Protein AF-A0A965PBV4-F1 (afdb_monomer)

Secondary structure (DSSP, 8-state):
--HHHHHHHHHHHHHHHS--SS-HHHHHHHHHHHHHHHHHHHHHHHHHSTTTGGGGEEEEEEEEETTEEEEETTSSSSSS---B-GGGGGGSEEEETTT-PEEEE-S-HHHHHS---SEEEEEE-TTS-EEEEEESSS-TTTTGGG----SEEEEEEB---TTT--GGGHHHHHHHHHHHHHHHHHHTT--

Mean predicted aligned error: 7.58 Å

Foldseek 3Di:
DDLQVLQVLLQVVVCVVPNDPDDSVVSSVVLSVCQLVLLVVLLVVQLPDPVRFVQQKWKFKWADDLQKTAGDQPDGPPDDRFAFPLVSQQVWWKAQPPPRFTAHEDADVVQVQAFDDFDKYWYADPVRMIGIWGDPPSHCPPPTSRHHGGMMMTIGGTRDHPVRRDPVCSVVSSVSSNVVVVVVVVVVVVD

pLDDT: mean 83.93, std 11.12, range [41.53, 94.38]

Structure (mmCIF, N/CA/C/O backbone):
data_AF-A0A965PBV4-F1
#
_entry.id   AF-A0A965PBV4-F1
#
loop_
_atom_site.group_PDB
_atom_site.id
_atom_site.type_symbol
_atom_site.label_atom_id
_atom_site.label_alt_id
_atom_site.label_comp_id
_atom_site.label_asym_id
_atom_site.label_entity_id
_atom_site.label_seq_id
_atom_site.pdbx_PDB_ins_code
_atom_site.Cartn_x
_atom_site.Cartn_y
_atom_site.Cartn_z
_atom_site.occupancy
_atom_site.B_iso_or_equiv
_atom_site.auth_seq_id
_atom_site.auth_comp_id
_atom_site.auth_asym_id
_atom_site.auth_atom_id
_atom_site.pdbx_PDB_model_num
ATOM 1 N N . MET A 1 1 ? -19.933 -1.711 7.263 1.00 83.94 1 MET A N 1
ATOM 2 C CA . MET A 1 1 ? -20.121 -1.485 8.713 1.00 83.94 1 MET A CA 1
ATOM 3 C C . MET A 1 1 ? -20.101 0.018 8.984 1.00 83.94 1 MET A C 1
ATOM 5 O O . MET A 1 1 ? -19.513 0.750 8.201 1.00 83.94 1 MET A O 1
ATOM 9 N N . THR A 1 2 ? -20.751 0.511 10.035 1.00 89.06 2 THR A N 1
ATOM 10 C CA . THR A 1 2 ? -20.649 1.920 10.470 1.00 89.06 2 THR A CA 1
ATOM 11 C C . THR A 1 2 ? -19.661 2.077 11.626 1.00 89.06 2 THR A C 1
ATOM 13 O O . THR A 1 2 ? -19.388 1.114 12.344 1.00 89.06 2 THR A O 1
ATOM 16 N N . ASP A 1 3 ? -19.164 3.295 11.855 1.00 86.50 3 ASP A N 1
ATOM 17 C CA . ASP A 1 3 ? -18.312 3.612 13.014 1.00 86.50 3 ASP A CA 1
ATOM 18 C C . ASP A 1 3 ? -18.978 3.212 14.335 1.00 86.50 3 ASP A C 1
ATOM 20 O O . ASP A 1 3 ? -18.350 2.602 15.197 1.00 86.50 3 ASP A O 1
ATOM 24 N N . LEU A 1 4 ? -20.281 3.481 14.463 1.00 88.31 4 LEU A N 1
ATOM 25 C CA . LEU A 1 4 ? -21.059 3.144 15.653 1.00 88.31 4 LEU A CA 1
ATOM 26 C C . LEU A 1 4 ? -21.211 1.628 15.851 1.00 88.31 4 LEU A C 1
ATOM 28 O O . LEU A 1 4 ? -21.191 1.137 16.977 1.00 88.31 4 LEU A O 1
ATOM 32 N N . GLU A 1 5 ? -21.379 0.865 14.770 1.00 89.31 5 GLU A N 1
ATOM 33 C CA . GLU A 1 5 ? -21.418 -0.599 14.848 1.00 89.31 5 GLU A CA 1
ATOM 34 C C . GLU A 1 5 ? -20.065 -1.165 15.286 1.00 89.31 5 GLU A C 1
ATOM 36 O O . GLU A 1 5 ? -20.022 -2.047 16.146 1.00 89.31 5 GLU A O 1
ATOM 41 N N . LEU A 1 6 ? -18.966 -0.638 14.738 1.00 89.50 6 LEU A N 1
ATOM 42 C CA . LEU A 1 6 ? -17.611 -1.048 15.096 1.00 89.50 6 LEU A CA 1
ATOM 43 C C . LEU A 1 6 ? -17.312 -0.768 16.576 1.00 89.50 6 LEU A C 1
ATOM 45 O O . LEU A 1 6 ? -16.889 -1.675 17.298 1.00 89.50 6 LEU A O 1
ATOM 49 N N . THR A 1 7 ? -17.577 0.453 17.052 1.00 89.25 7 THR A N 1
ATOM 50 C CA . THR A 1 7 ? -17.330 0.819 18.455 1.00 89.25 7 THR A CA 1
ATOM 51 C C . THR A 1 7 ? -18.175 -0.001 19.413 1.00 89.25 7 THR A C 1
ATOM 53 O O . THR A 1 7 ? -17.648 -0.533 20.387 1.00 89.25 7 THR A O 1
ATOM 56 N N . ARG A 1 8 ? -19.463 -0.205 19.125 1.00 88.69 8 ARG A N 1
ATOM 57 C CA . ARG A 1 8 ? -20.332 -1.030 19.976 1.00 88.69 8 ARG A CA 1
ATOM 58 C C . ARG A 1 8 ? -19.882 -2.480 20.044 1.00 88.69 8 ARG A C 1
ATOM 60 O O . ARG A 1 8 ? -19.915 -3.066 21.125 1.00 88.69 8 ARG A O 1
ATOM 67 N N . ARG A 1 9 ? -19.442 -3.064 18.925 1.00 88.62 9 ARG A N 1
ATOM 68 C CA . ARG A 1 9 ? -18.865 -4.418 18.918 1.00 88.62 9 ARG A CA 1
ATOM 69 C C . ARG A 1 9 ? -17.608 -4.482 19.787 1.00 88.62 9 ARG A C 1
ATOM 71 O O . ARG A 1 9 ? -17.498 -5.399 20.596 1.00 88.62 9 ARG A O 1
ATOM 78 N N . ALA A 1 10 ? -16.720 -3.493 19.697 1.00 86.94 10 ALA A N 1
ATOM 79 C CA . ALA A 1 10 ? -15.535 -3.416 20.551 1.00 86.94 10 ALA A CA 1
ATOM 80 C C . ALA A 1 10 ? -15.886 -3.257 22.043 1.00 86.94 10 ALA A C 1
ATOM 82 O O . ALA A 1 10 ? -15.312 -3.954 22.878 1.00 86.94 10 ALA A O 1
ATOM 83 N N . ILE A 1 11 ? -16.874 -2.423 22.390 1.00 86.12 11 ILE A N 1
ATOM 84 C CA . ILE A 1 11 ? -17.362 -2.268 23.774 1.00 86.12 11 ILE A CA 1
ATOM 85 C C . ILE A 1 11 ? -17.914 -3.590 24.309 1.00 86.12 11 ILE A C 1
ATOM 87 O O . ILE A 1 11 ? -17.604 -3.963 25.437 1.00 86.12 11 ILE A O 1
ATOM 91 N N . MET A 1 12 ? -18.703 -4.323 23.517 1.00 85.31 12 MET A N 1
ATOM 92 C CA . MET A 1 12 ? -19.226 -5.632 23.929 1.00 85.31 12 MET A CA 1
ATOM 93 C C . MET A 1 12 ? -18.099 -6.626 24.237 1.00 85.31 12 MET A C 1
ATOM 95 O O . MET A 1 12 ? -18.173 -7.345 25.234 1.00 85.31 12 MET A O 1
ATOM 99 N N . VAL A 1 13 ? -17.037 -6.636 23.425 1.00 85.38 13 VAL A N 1
ATOM 100 C CA . VAL A 1 13 ? -15.854 -7.477 23.664 1.00 85.38 13 VAL A CA 1
ATOM 101 C C . VAL A 1 13 ? -15.119 -7.035 24.934 1.00 85.38 13 VAL A C 1
ATOM 103 O O . VAL A 1 13 ? -14.839 -7.872 25.791 1.00 85.38 13 VAL A O 1
ATOM 106 N N . LEU A 1 14 ? -14.877 -5.735 25.121 1.00 82.00 14 LEU A N 1
ATOM 107 C CA . LEU A 1 14 ? -14.229 -5.194 26.325 1.00 82.00 14 LEU A CA 1
ATOM 108 C C . LEU A 1 14 ? -15.021 -5.512 27.602 1.00 82.00 14 LEU A C 1
ATOM 110 O O . LEU A 1 14 ? -14.456 -6.009 28.577 1.00 82.00 14 LEU A O 1
ATOM 114 N N . ALA A 1 15 ? -16.337 -5.296 27.575 1.00 78.50 15 ALA A N 1
ATOM 115 C CA . ALA A 1 15 ? -17.231 -5.548 28.701 1.00 78.50 15 ALA A CA 1
ATOM 116 C C . ALA A 1 15 ? -17.293 -7.034 29.091 1.00 78.50 15 ALA A C 1
ATOM 118 O O . ALA A 1 15 ? -17.493 -7.344 30.265 1.00 78.50 15 ALA A O 1
ATOM 119 N N . SER A 1 16 ? -17.091 -7.949 28.133 1.00 74.12 16 SER A N 1
ATOM 120 C CA . SER A 1 16 ? -17.012 -9.389 28.407 1.00 74.12 16 SER A CA 1
ATOM 121 C C . SER A 1 16 ? -15.774 -9.781 29.225 1.00 74.12 16 SER A C 1
ATOM 123 O O . SER A 1 16 ? -15.823 -10.750 29.980 1.00 74.12 16 SER A O 1
ATOM 125 N N . GLY A 1 17 ? -14.679 -9.021 29.107 1.00 67.88 17 GLY A N 1
ATOM 126 C CA . GLY A 1 17 ? -13.441 -9.260 29.847 1.00 67.88 17 GLY A CA 1
ATOM 127 C C . GLY A 1 17 ? -13.381 -8.504 31.174 1.00 67.88 17 GLY A C 1
ATOM 128 O O . GLY A 1 17 ? -13.014 -9.069 32.204 1.00 67.88 17 GLY A O 1
ATOM 129 N N . THR A 1 18 ? -13.721 -7.215 31.180 1.00 68.12 18 THR A N 1
ATOM 130 C CA . THR A 1 18 ? -13.751 -6.395 32.400 1.00 68.12 18 THR A CA 1
ATOM 131 C C . THR A 1 18 ? -14.805 -5.296 32.254 1.00 68.12 18 THR A C 1
ATOM 133 O O . THR A 1 18 ? -14.648 -4.420 31.404 1.00 68.12 18 THR A O 1
ATOM 136 N N . PRO A 1 19 ? -15.871 -5.294 33.074 1.00 65.88 19 PRO A N 1
ATOM 137 C CA . PRO A 1 19 ? -16.881 -4.245 33.028 1.00 65.88 19 PRO A CA 1
ATOM 138 C C . PRO A 1 19 ? -16.243 -2.887 33.325 1.00 65.88 19 PRO A C 1
ATOM 140 O O . PRO A 1 19 ? -15.648 -2.690 34.386 1.00 65.88 19 PRO A O 1
ATOM 143 N N . SER A 1 20 ? -16.358 -1.950 32.386 1.00 68.62 20 SER A N 1
ATOM 144 C CA . SER A 1 20 ? -15.865 -0.591 32.587 1.00 68.62 20 SER A CA 1
ATOM 145 C C . SER A 1 20 ? -16.862 0.216 33.431 1.00 68.62 20 SER A C 1
ATOM 147 O O . SER A 1 20 ? -18.066 0.149 33.172 1.00 68.62 20 SER A O 1
ATOM 149 N N . PRO A 1 21 ? -16.393 0.995 34.425 1.00 69.62 21 PRO A N 1
ATOM 150 C CA . PRO A 1 21 ? -17.245 1.891 35.205 1.00 69.62 21 PRO A CA 1
ATOM 151 C C . PRO A 1 21 ? -17.627 3.174 34.442 1.00 69.62 21 PRO A C 1
ATOM 153 O O . PRO A 1 21 ? -18.442 3.953 34.931 1.00 69.62 21 PRO A O 1
ATOM 156 N N . VAL A 1 22 ? -17.027 3.415 33.270 1.00 76.56 22 VAL A N 1
ATOM 157 C CA . VAL A 1 22 ? -17.245 4.611 32.444 1.00 76.56 22 VAL A CA 1
ATOM 158 C C . VAL A 1 22 ? -18.586 4.500 31.700 1.00 76.56 22 VAL A C 1
ATOM 160 O O . VAL A 1 22 ? -18.896 3.419 31.196 1.00 76.56 22 VAL A O 1
ATOM 163 N N . PRO A 1 23 ? -19.391 5.572 31.575 1.00 78.69 23 PRO A N 1
ATOM 164 C CA . PRO A 1 23 ? -20.605 5.554 30.760 1.00 78.69 23 PRO A CA 1
ATOM 165 C C . PRO A 1 23 ? -20.342 5.109 29.314 1.00 78.69 23 PRO A C 1
ATOM 167 O O . PRO A 1 23 ? -19.331 5.464 28.714 1.00 78.69 23 PRO A O 1
ATOM 170 N N . VAL A 1 24 ? -21.279 4.361 28.723 1.00 79.31 24 VAL A N 1
ATOM 171 C CA . VAL A 1 24 ? -21.134 3.816 27.356 1.00 79.31 24 VAL A CA 1
ATOM 172 C C . VAL A 1 24 ? -20.896 4.917 26.320 1.00 79.31 24 VAL A C 1
ATOM 174 O O . VAL A 1 24 ? -20.089 4.726 25.421 1.00 79.31 24 VAL A O 1
ATOM 177 N N . LEU A 1 25 ? -21.544 6.076 26.465 1.00 78.69 25 LEU A N 1
ATOM 178 C CA . LEU A 1 25 ? -21.376 7.202 25.538 1.00 78.69 25 LEU A CA 1
ATOM 179 C C . LEU A 1 25 ? -19.944 7.756 25.537 1.00 78.69 25 LEU A C 1
ATOM 181 O O . LEU A 1 25 ? -19.415 8.078 24.476 1.00 78.69 25 LEU A O 1
ATOM 185 N N . ASP A 1 26 ? -19.302 7.819 26.704 1.00 80.75 26 ASP A N 1
ATOM 186 C CA . ASP A 1 26 ? -17.922 8.298 26.816 1.00 80.75 26 ASP A CA 1
ATOM 187 C C . ASP A 1 26 ? -16.944 7.272 26.216 1.00 80.75 26 ASP A C 1
ATOM 189 O O . ASP A 1 26 ? -16.003 7.644 25.516 1.00 80.75 26 ASP A O 1
ATOM 193 N N . GLN A 1 27 ? -17.221 5.973 26.395 1.00 81.44 27 GLN A N 1
ATOM 194 C CA . GLN A 1 27 ? -16.466 4.899 25.738 1.00 81.44 27 GLN A CA 1
ATOM 195 C C . GLN A 1 27 ? -16.639 4.916 24.212 1.00 81.44 27 GLN A C 1
ATOM 197 O O . GLN A 1 27 ? -15.669 4.725 23.481 1.00 81.44 27 GLN A O 1
ATOM 202 N N . GLU A 1 28 ? -17.860 5.147 23.713 1.00 85.81 28 GLU A N 1
ATOM 203 C CA . GLU A 1 28 ? -18.136 5.261 22.276 1.00 85.81 28 GLU A CA 1
ATOM 204 C C . GLU A 1 28 ? -17.340 6.421 21.665 1.00 85.81 28 GLU A C 1
ATOM 206 O O . GLU A 1 28 ? -16.725 6.243 20.612 1.00 85.81 28 GLU A O 1
ATOM 211 N N . ALA A 1 29 ? -17.296 7.583 22.324 1.00 84.38 29 ALA A N 1
ATOM 212 C CA . ALA A 1 29 ? -16.527 8.736 21.859 1.00 84.38 29 ALA A CA 1
ATOM 213 C C . ALA A 1 29 ? -15.017 8.453 21.831 1.00 84.38 29 ALA A C 1
ATOM 215 O O . ALA A 1 29 ? -14.345 8.735 20.835 1.00 84.38 29 ALA A O 1
ATOM 216 N N . GLU A 1 30 ? -14.489 7.850 22.897 1.00 84.62 30 GLU A N 1
ATOM 217 C CA . GLU A 1 30 ? -13.073 7.508 22.987 1.00 84.62 30 GLU A CA 1
ATOM 218 C C . GLU A 1 30 ? -12.657 6.500 21.907 1.00 84.62 30 GLU A C 1
ATOM 220 O O . GLU A 1 30 ? -11.687 6.740 21.185 1.00 84.62 30 GLU A O 1
ATOM 225 N N . LEU A 1 31 ? -13.409 5.413 21.731 1.00 87.00 31 LEU A N 1
ATOM 226 C CA . LEU A 1 31 ? -13.116 4.403 20.712 1.00 87.00 31 LEU A CA 1
ATOM 227 C C . LEU A 1 31 ? -13.293 4.945 19.292 1.00 87.00 31 LEU A C 1
ATOM 229 O O . LEU A 1 31 ? -12.491 4.625 18.416 1.00 87.00 31 LEU A O 1
ATOM 233 N N . SER A 1 32 ? -14.296 5.797 19.063 1.00 87.44 32 SER A N 1
ATOM 234 C CA . SER A 1 32 ? -14.515 6.420 17.751 1.00 87.44 32 SER A CA 1
ATOM 235 C C . SER A 1 32 ? -13.302 7.245 17.320 1.00 87.44 32 SER A C 1
ATOM 237 O O . SER A 1 32 ? -12.915 7.209 16.155 1.00 87.44 32 SER A O 1
ATOM 239 N N . SER A 1 33 ? -12.643 7.925 18.265 1.00 87.50 33 SER A N 1
ATOM 240 C CA . SER A 1 33 ? -11.431 8.703 17.978 1.00 87.50 33 SER A CA 1
ATOM 241 C C . SER A 1 33 ? -10.247 7.848 17.497 1.00 87.50 33 SER A C 1
ATOM 243 O O . SER A 1 33 ? -9.357 8.359 16.819 1.00 87.50 33 SER A O 1
ATOM 245 N N . MET A 1 34 ? -10.243 6.544 17.797 1.00 89.75 34 MET A N 1
ATOM 246 C CA . MET A 1 34 ? -9.170 5.618 17.419 1.00 89.75 34 MET A CA 1
ATOM 247 C C . MET A 1 34 ? -9.387 4.960 16.055 1.00 89.75 34 MET A C 1
ATOM 249 O O . MET A 1 34 ? -8.433 4.412 15.502 1.00 89.75 34 MET A O 1
ATOM 253 N N . ILE A 1 35 ? -10.599 5.023 15.489 1.00 89.75 35 ILE A N 1
ATOM 254 C CA . ILE A 1 35 ? -10.951 4.356 14.225 1.00 89.75 35 ILE A CA 1
ATOM 255 C C . ILE A 1 35 ? -9.956 4.672 13.094 1.00 89.75 35 ILE A C 1
ATOM 257 O O . ILE A 1 35 ? -9.503 3.719 12.458 1.00 89.75 35 ILE A O 1
ATOM 261 N N . PRO A 1 36 ? -9.535 5.932 12.850 1.00 88.75 36 PRO A N 1
ATOM 262 C CA . PRO A 1 36 ? -8.573 6.216 11.783 1.00 88.75 36 PRO A CA 1
ATOM 263 C C . PRO A 1 36 ? -7.242 5.482 11.978 1.00 88.75 36 PRO A C 1
ATOM 265 O O . PRO A 1 36 ? -6.694 4.908 11.039 1.00 88.75 36 PRO A O 1
ATOM 268 N N . SER A 1 37 ? -6.746 5.434 13.217 1.00 88.44 37 SER A N 1
ATOM 269 C CA . SER A 1 37 ? -5.493 4.749 13.535 1.00 88.44 37 SER A CA 1
ATOM 270 C C . SER A 1 37 ? -5.628 3.228 13.443 1.00 88.44 37 SER A C 1
ATOM 272 O O . SER A 1 37 ? -4.681 2.562 13.021 1.00 88.44 37 SER A O 1
ATOM 274 N N . VAL A 1 38 ? -6.796 2.681 13.791 1.00 90.56 38 VAL A N 1
ATOM 275 C CA . VAL A 1 38 ? -7.112 1.256 13.625 1.00 90.56 38 VAL A CA 1
ATOM 276 C C . VAL A 1 38 ? -7.123 0.880 12.149 1.00 90.56 38 VAL A C 1
ATOM 278 O O . VAL A 1 38 ? -6.498 -0.107 11.777 1.00 90.56 38 VAL A O 1
ATOM 281 N N . MET A 1 39 ? -7.780 1.674 11.300 1.00 91.31 39 MET A N 1
ATOM 282 C CA . MET A 1 39 ? -7.846 1.408 9.861 1.00 91.31 39 MET A CA 1
ATOM 283 C C . MET A 1 39 ? -6.472 1.475 9.201 1.00 91.31 39 MET A C 1
ATOM 285 O O . MET A 1 39 ? -6.137 0.594 8.411 1.00 91.31 39 MET A O 1
ATOM 289 N N . GLN A 1 40 ? -5.655 2.463 9.578 1.00 90.00 40 GLN A N 1
ATOM 290 C CA . GLN A 1 40 ? -4.271 2.562 9.121 1.00 90.00 40 GLN A CA 1
ATOM 291 C C . GLN A 1 40 ? -3.466 1.316 9.510 1.00 90.00 40 GLN A C 1
ATOM 293 O O . GLN A 1 40 ? -2.845 0.682 8.660 1.00 90.00 40 GLN A O 1
ATOM 298 N N . THR A 1 41 ? -3.524 0.927 10.785 1.00 91.19 41 THR A N 1
ATOM 299 C CA . THR A 1 41 ? -2.776 -0.233 11.290 1.00 91.19 41 THR A CA 1
ATOM 300 C C . THR A 1 41 ? -3.250 -1.534 10.644 1.00 91.19 41 THR A C 1
ATOM 302 O O . THR A 1 41 ? -2.434 -2.368 10.262 1.00 91.19 41 THR A O 1
ATOM 305 N N . LEU A 1 42 ? -4.562 -1.701 10.463 1.00 92.81 42 LEU A N 1
ATOM 306 C CA . LEU A 1 42 ? -5.138 -2.863 9.793 1.00 92.81 42 LEU A CA 1
ATOM 307 C C . LEU A 1 42 ? -4.692 -2.944 8.331 1.00 92.81 42 LEU A C 1
ATOM 309 O O . LEU A 1 42 ? -4.292 -4.016 7.881 1.00 92.81 42 LEU A O 1
ATOM 313 N N . ALA A 1 43 ? -4.725 -1.828 7.599 1.00 91.12 43 ALA A N 1
ATOM 314 C CA . ALA A 1 43 ? -4.211 -1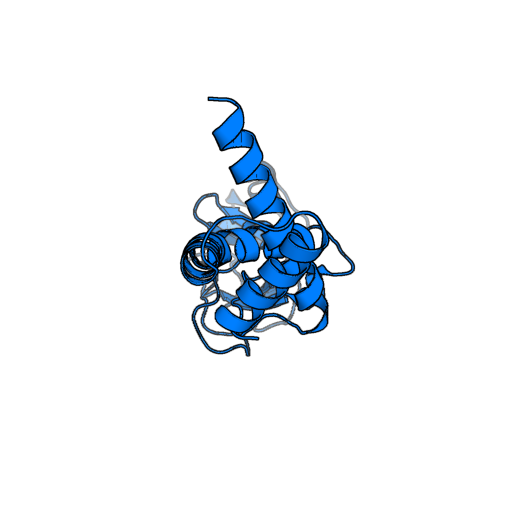.767 6.234 1.00 91.12 43 ALA A CA 1
ATOM 315 C C . ALA A 1 43 ? -2.729 -2.160 6.186 1.00 91.12 43 ALA A C 1
ATOM 317 O O . ALA A 1 43 ? -2.328 -2.939 5.321 1.00 91.12 43 ALA A O 1
ATOM 318 N N . ASP A 1 44 ? -1.938 -1.693 7.158 1.00 91.44 44 ASP A N 1
ATOM 319 C CA . ASP A 1 44 ? -0.520 -2.023 7.252 1.00 91.44 44 ASP A CA 1
ATOM 320 C C . ASP A 1 44 ? -0.261 -3.510 7.534 1.00 91.44 44 ASP A C 1
ATOM 322 O O . ASP A 1 44 ? 0.662 -4.100 6.967 1.00 91.44 44 ASP A O 1
ATOM 326 N N . GLU A 1 45 ? -1.052 -4.130 8.410 1.00 92.38 45 GLU A N 1
ATOM 327 C CA . GLU A 1 45 ? -0.962 -5.562 8.708 1.00 92.38 45 GLU A CA 1
ATOM 328 C C . GLU A 1 45 ? -1.397 -6.418 7.516 1.00 92.38 45 GLU A C 1
ATOM 330 O O . GLU A 1 45 ? -0.718 -7.386 7.166 1.00 92.38 45 GLU A O 1
ATOM 335 N N . VAL A 1 46 ? -2.495 -6.043 6.858 1.00 92.06 46 VAL A N 1
ATOM 336 C CA . VAL A 1 46 ? -3.029 -6.757 5.693 1.00 92.06 46 VAL A CA 1
ATOM 337 C C . VAL A 1 46 ? -2.073 -6.667 4.506 1.00 92.06 46 VAL A C 1
ATOM 339 O O . VAL A 1 46 ? -1.839 -7.676 3.848 1.00 92.06 46 VAL A O 1
ATOM 342 N N . ALA A 1 47 ? -1.469 -5.503 4.255 1.00 90.69 47 ALA A N 1
ATOM 343 C CA . ALA A 1 47 ? -0.523 -5.317 3.156 1.00 90.69 47 ALA A CA 1
ATOM 344 C C . ALA A 1 47 ? 0.784 -6.118 3.335 1.00 90.69 47 ALA A C 1
ATOM 346 O O . ALA A 1 47 ? 1.440 -6.458 2.351 1.00 90.69 47 ALA A O 1
ATOM 347 N N . LYS A 1 48 ? 1.169 -6.449 4.577 1.00 89.81 48 LYS A N 1
ATOM 348 C CA . LYS A 1 48 ? 2.343 -7.296 4.874 1.00 89.81 48 LYS A CA 1
ATOM 349 C C . LYS A 1 48 ? 2.068 -8.791 4.698 1.00 89.81 48 LYS A C 1
ATOM 351 O O . LYS A 1 48 ? 3.011 -9.558 4.506 1.00 89.81 48 LYS A O 1
ATOM 356 N N . ASP A 1 49 ? 0.810 -9.216 4.773 1.00 90.25 49 ASP A N 1
ATOM 357 C CA . ASP A 1 49 ? 0.416 -10.612 4.594 1.00 90.25 49 ASP A CA 1
ATOM 358 C C . ASP A 1 49 ? 0.066 -10.886 3.128 1.00 90.25 49 ASP A C 1
ATOM 360 O O . ASP A 1 49 ? -0.969 -10.455 2.630 1.00 90.25 49 ASP A O 1
ATOM 364 N N . HIS A 1 50 ? 0.897 -11.673 2.442 1.00 85.38 50 HIS A N 1
ATOM 365 C CA . HIS A 1 50 ? 0.714 -11.995 1.025 1.00 85.38 50 HIS A CA 1
ATOM 366 C C . HIS A 1 50 ? -0.663 -12.596 0.687 1.00 85.38 50 HIS A C 1
ATOM 368 O O . HIS A 1 50 ? -1.183 -12.356 -0.401 1.00 85.38 50 HIS A O 1
ATOM 374 N N . ASN A 1 51 ? -1.273 -13.355 1.603 1.00 89.25 51 ASN A N 1
ATOM 375 C CA . ASN A 1 51 ? -2.571 -13.988 1.359 1.00 89.25 51 ASN A CA 1
ATOM 376 C C . ASN A 1 51 ? -3.741 -13.024 1.570 1.00 89.25 51 ASN A C 1
ATOM 378 O O . ASN A 1 51 ? -4.799 -13.198 0.965 1.00 89.25 51 ASN A O 1
ATOM 382 N N . ARG A 1 52 ? -3.568 -12.026 2.443 1.00 90.12 52 ARG A N 1
ATOM 383 C CA . ARG A 1 52 ? -4.616 -11.057 2.794 1.00 90.12 52 ARG A CA 1
ATOM 384 C C . ARG A 1 52 ? -4.484 -9.757 2.015 1.00 90.12 52 ARG A C 1
ATOM 386 O O . ARG A 1 52 ? -5.495 -9.093 1.818 1.00 90.12 52 ARG A O 1
ATOM 393 N N . ALA A 1 53 ? -3.297 -9.426 1.513 1.00 88.00 53 ALA A N 1
ATOM 394 C CA . ALA A 1 53 ? -3.033 -8.212 0.751 1.00 88.00 53 ALA A CA 1
ATOM 395 C C . ALA A 1 53 ? -4.041 -7.974 -0.393 1.00 88.00 53 ALA A C 1
ATOM 397 O O . ALA A 1 53 ? -4.515 -6.841 -0.499 1.00 88.00 53 ALA A O 1
ATOM 398 N N . PRO A 1 54 ? -4.482 -8.991 -1.173 1.00 88.88 54 PRO A N 1
ATOM 399 C CA . PRO A 1 54 ? -5.490 -8.792 -2.217 1.00 88.88 54 PRO A CA 1
ATOM 400 C C . PRO A 1 54 ? -6.847 -8.275 -1.717 1.00 88.88 54 PRO A C 1
ATOM 402 O O . PRO A 1 54 ? -7.593 -7.699 -2.501 1.00 88.88 54 PRO A O 1
ATOM 405 N N . LEU A 1 55 ? -7.181 -8.453 -0.432 1.00 89.81 55 LEU A N 1
ATOM 406 C CA . LEU A 1 55 ? -8.450 -7.994 0.150 1.00 89.81 55 LEU A CA 1
ATOM 407 C C . LEU A 1 55 ? -8.558 -6.467 0.211 1.00 89.81 55 LEU A C 1
ATOM 409 O O . LEU A 1 55 ? -9.665 -5.942 0.257 1.00 89.81 55 LEU A O 1
ATOM 413 N N . LEU A 1 56 ? -7.420 -5.770 0.230 1.00 90.00 56 LEU A N 1
ATOM 414 C CA . LEU A 1 56 ? -7.340 -4.310 0.271 1.00 90.00 56 LEU A CA 1
ATOM 415 C C . LEU A 1 56 ? -6.509 -3.758 -0.889 1.00 90.00 56 LEU A C 1
ATOM 417 O O . LEU A 1 56 ? -5.929 -2.688 -0.749 1.00 90.00 56 LEU A O 1
ATOM 421 N N . MET A 1 57 ? -6.380 -4.493 -1.996 1.00 89.12 57 MET A N 1
ATOM 422 C CA . MET A 1 57 ? -5.698 -4.006 -3.196 1.00 89.12 57 MET A CA 1
ATOM 423 C C . MET A 1 57 ? -6.691 -3.366 -4.156 1.00 89.12 57 MET A C 1
ATOM 425 O O . MET A 1 57 ? -7.766 -3.906 -4.409 1.00 89.12 57 MET A O 1
ATOM 429 N N . GLN A 1 58 ? -6.287 -2.245 -4.741 1.00 86.69 58 GLN A N 1
ATOM 430 C CA . GLN A 1 58 ? -6.992 -1.622 -5.850 1.00 86.69 58 GLN A CA 1
ATOM 431 C C . GLN A 1 58 ? -6.008 -1.087 -6.883 1.00 86.69 58 GLN A C 1
ATOM 433 O O . GLN A 1 58 ? -4.802 -1.003 -6.636 1.00 86.69 58 GLN A O 1
ATOM 438 N N . GLU A 1 59 ? -6.531 -0.768 -8.058 1.00 87.56 59 GLU A N 1
ATOM 439 C CA . GLU A 1 59 ? -5.765 -0.137 -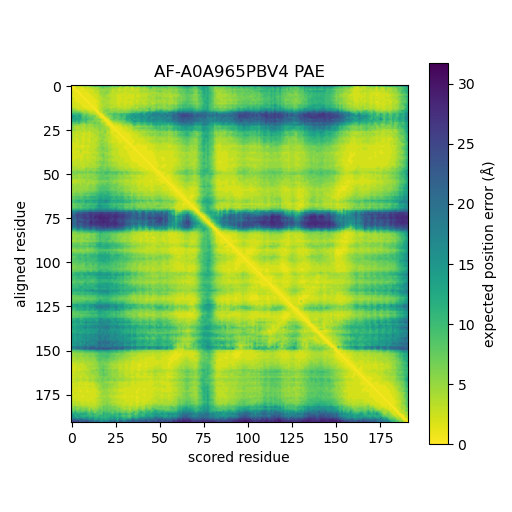9.122 1.00 87.56 59 GLU A CA 1
ATOM 440 C C . GLU A 1 59 ? -5.808 1.389 -8.983 1.00 87.56 59 GLU A C 1
ATOM 442 O O . GLU A 1 59 ? -6.777 1.958 -8.486 1.00 87.56 59 GLU A O 1
ATOM 447 N N . TYR A 1 60 ? -4.719 2.027 -9.397 1.00 85.56 60 TYR A N 1
ATOM 448 C CA . TYR A 1 60 ? -4.516 3.469 -9.421 1.00 85.56 60 TYR A CA 1
ATOM 449 C C . TYR A 1 60 ? -3.885 3.856 -10.754 1.00 85.56 60 TYR A C 1
ATOM 451 O O . TYR A 1 60 ? -2.981 3.170 -11.236 1.00 85.56 60 TYR A O 1
ATOM 459 N N . SER A 1 61 ? -4.308 4.968 -11.340 1.00 86.25 61 SER A N 1
ATOM 460 C CA . SER A 1 61 ? -3.701 5.517 -12.553 1.00 86.25 61 SER A CA 1
ATOM 461 C C . SER A 1 61 ? -2.569 6.463 -12.198 1.00 86.25 61 SER A C 1
ATOM 463 O O . SER A 1 61 ? -2.714 7.303 -11.317 1.00 86.25 61 SER A O 1
ATOM 465 N N . VAL A 1 62 ? -1.467 6.393 -12.930 1.00 87.62 62 VAL A N 1
ATOM 466 C CA . VAL A 1 62 ? -0.371 7.357 -12.826 1.00 87.62 62 VAL A CA 1
ATOM 467 C C . VAL A 1 62 ? -0.219 8.050 -14.166 1.00 87.62 62 VAL A C 1
ATOM 469 O O . VAL A 1 62 ? 0.143 7.410 -15.155 1.00 87.62 62 VAL A O 1
ATOM 472 N N . ASP A 1 63 ? -0.408 9.363 -14.177 1.00 87.88 63 ASP A N 1
ATOM 473 C CA . ASP A 1 63 ? 0.003 10.189 -15.306 1.00 87.88 63 ASP A CA 1
ATOM 474 C C . ASP A 1 63 ? 1.477 10.564 -15.154 1.00 87.88 63 ASP A C 1
ATOM 476 O O . ASP A 1 63 ? 1.923 11.034 -14.101 1.00 87.88 63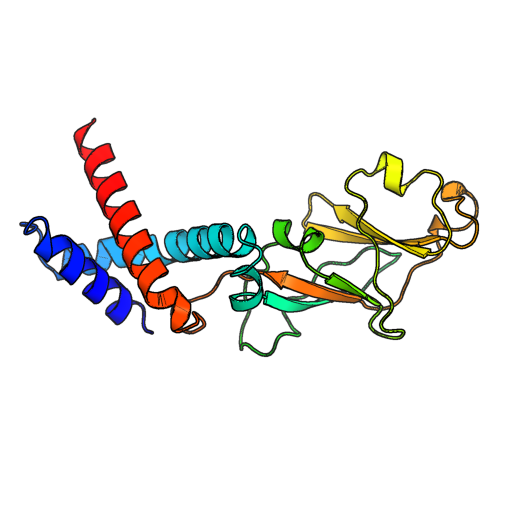 ASP A O 1
ATOM 480 N N . LEU A 1 64 ? 2.254 10.342 -16.213 1.00 86.44 64 LEU A N 1
ATOM 481 C CA . LEU A 1 64 ? 3.689 10.597 -16.212 1.00 86.44 64 LEU A CA 1
ATOM 482 C C . LEU A 1 64 ? 4.021 11.912 -16.915 1.00 86.44 64 LEU A C 1
ATOM 484 O O . LEU A 1 64 ? 3.634 12.155 -18.056 1.00 86.44 64 LEU A O 1
ATOM 488 N N . VAL A 1 65 ? 4.835 12.731 -16.251 1.00 85.56 65 VAL A N 1
ATOM 489 C CA . VAL A 1 65 ? 5.485 13.912 -16.822 1.00 85.56 65 VAL A CA 1
ATOM 490 C C . VAL A 1 65 ? 6.989 13.680 -16.765 1.00 85.56 65 VAL A C 1
ATOM 492 O O . VAL A 1 65 ? 7.584 13.628 -15.687 1.00 85.56 65 VAL A O 1
ATOM 495 N N . SER A 1 66 ? 7.616 13.505 -17.930 1.00 84.62 66 SER A N 1
ATOM 496 C CA . SER A 1 66 ? 9.054 13.200 -18.043 1.00 84.62 66 SER A CA 1
ATOM 497 C C . SER A 1 66 ? 9.484 11.967 -17.229 1.00 84.62 66 SER A C 1
ATOM 499 O O . SER A 1 66 ? 10.534 11.966 -16.587 1.00 84.62 66 SER A O 1
ATOM 501 N N . GLY A 1 67 ? 8.646 10.928 -17.214 1.00 84.56 67 GLY A N 1
ATOM 502 C CA . GLY A 1 67 ? 8.910 9.661 -16.521 1.00 84.56 67 GLY A CA 1
ATOM 503 C C . GLY A 1 67 ? 8.535 9.646 -15.053 1.00 84.56 67 GLY A C 1
ATOM 504 O O . GLY A 1 67 ? 8.563 8.578 -14.446 1.00 84.56 67 GLY A O 1
ATOM 505 N N . VAL A 1 68 ? 8.152 10.792 -14.489 1.00 88.31 68 VAL A N 1
ATOM 506 C CA . VAL A 1 68 ? 7.763 10.922 -13.086 1.00 88.31 68 VAL A CA 1
ATOM 507 C C . VAL A 1 68 ? 6.265 11.162 -12.986 1.00 88.31 68 VAL A C 1
ATOM 509 O O . VAL A 1 68 ? 5.737 12.059 -13.639 1.00 88.31 68 VAL A O 1
ATOM 512 N N . GLY A 1 69 ? 5.593 10.420 -12.117 1.00 86.38 69 GLY A N 1
ATOM 513 C CA . GLY A 1 69 ? 4.178 10.627 -11.830 1.00 86.38 69 GLY A CA 1
ATOM 514 C C . GLY A 1 69 ? 3.838 10.341 -10.383 1.00 86.38 69 GLY A C 1
ATOM 515 O O . GLY A 1 69 ? 4.611 9.726 -9.650 1.00 86.38 69 GLY A O 1
ATOM 516 N N . GLU A 1 70 ? 2.684 10.833 -9.971 1.00 85.44 70 GLU A N 1
ATOM 517 C CA . GLU A 1 70 ? 2.070 10.497 -8.694 1.00 85.44 70 GLU A CA 1
ATOM 518 C C . GLU A 1 70 ? 0.885 9.567 -8.983 1.00 85.44 70 GLU A C 1
ATOM 520 O O . GLU A 1 70 ? 0.113 9.862 -9.899 1.00 85.44 70 GLU A O 1
ATOM 525 N N . PRO A 1 71 ? 0.760 8.428 -8.284 1.00 77.75 71 PRO A N 1
ATOM 526 C CA . PRO A 1 71 ? -0.463 7.634 -8.281 1.00 77.75 71 PRO A CA 1
ATOM 527 C C . PRO A 1 71 ? -1.669 8.506 -7.940 1.00 77.75 71 PRO A C 1
ATOM 529 O O . PRO A 1 71 ? -1.827 8.961 -6.811 1.00 77.75 71 PRO A O 1
ATOM 532 N N . LEU A 1 72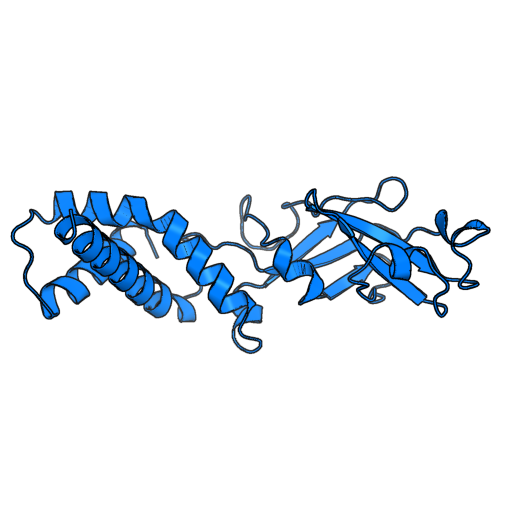 ? -2.514 8.752 -8.937 1.00 68.44 72 LEU A N 1
ATOM 533 C CA . LEU A 1 72 ? -3.762 9.473 -8.769 1.00 68.44 72 LEU A CA 1
ATOM 534 C C . LEU A 1 72 ? -4.779 8.533 -8.119 1.00 68.44 72 LEU A C 1
ATOM 536 O O . LEU A 1 72 ? -4.945 7.381 -8.523 1.00 68.44 72 LEU A O 1
ATOM 540 N N . THR A 1 73 ? -5.490 9.055 -7.127 1.00 57.28 73 THR A N 1
ATOM 541 C CA . THR A 1 73 ? -6.526 8.366 -6.342 1.00 57.28 73 THR A CA 1
ATOM 542 C C . THR A 1 73 ? -7.789 8.004 -7.139 1.00 57.28 73 THR A C 1
ATOM 544 O O . THR A 1 73 ? -8.676 7.354 -6.595 1.00 57.28 73 THR A O 1
ATOM 547 N N . ASP A 1 74 ? -7.884 8.390 -8.416 1.00 50.06 74 ASP A N 1
ATOM 548 C CA . ASP A 1 74 ? -9.159 8.501 -9.144 1.00 50.06 74 ASP A CA 1
ATOM 549 C C . ASP A 1 74 ? -9.576 7.292 -10.005 1.00 50.06 74 ASP A C 1
ATOM 551 O O . ASP A 1 74 ? -10.617 7.344 -10.661 1.00 50.06 74 ASP A O 1
ATOM 555 N N . THR A 1 75 ? -8.839 6.177 -10.020 1.00 48.16 75 THR A N 1
ATOM 556 C CA . THR A 1 75 ? -9.208 5.013 -10.861 1.00 48.16 75 THR A CA 1
ATOM 557 C C . THR A 1 75 ? -9.211 3.677 -10.119 1.00 48.16 75 THR A C 1
ATOM 559 O O . THR A 1 75 ? -8.585 2.714 -10.539 1.00 48.16 75 THR A O 1
ATOM 562 N N . GLY A 1 76 ? -10.017 3.589 -9.057 1.00 41.53 76 GLY A N 1
ATOM 563 C CA . GLY A 1 76 ? -10.378 2.328 -8.398 1.00 41.53 76 GLY A CA 1
ATOM 564 C C . GLY A 1 76 ? -11.881 2.249 -8.117 1.00 41.53 76 GLY A C 1
ATOM 565 O O . GLY A 1 76 ? -12.512 3.249 -7.786 1.00 41.53 76 GLY A O 1
ATOM 566 N N . SER A 1 77 ? -12.492 1.065 -8.260 1.00 43.78 77 SER A N 1
ATOM 567 C CA . SER A 1 77 ? -13.948 0.842 -8.152 1.00 43.78 77 SER A CA 1
ATOM 568 C C . SER A 1 77 ? -14.522 0.912 -6.727 1.00 43.78 77 SER A C 1
ATOM 570 O O . SER A 1 77 ? -15.555 0.301 -6.450 1.00 43.78 77 SER A O 1
ATOM 572 N N . ILE A 1 78 ? -13.885 1.639 -5.813 1.00 43.84 78 ILE A N 1
ATOM 573 C CA . ILE A 1 78 ? -14.428 1.931 -4.490 1.00 43.84 78 ILE A CA 1
ATOM 574 C C . ILE A 1 78 ? -14.429 3.448 -4.345 1.00 43.84 78 ILE A C 1
ATOM 576 O O . ILE A 1 78 ? -13.408 4.102 -4.198 1.00 43.84 78 ILE A O 1
ATOM 580 N N . THR A 1 79 ? -15.631 3.986 -4.480 1.00 45.12 79 THR A N 1
ATOM 581 C CA . THR A 1 79 ? -16.017 5.391 -4.389 1.00 45.12 79 THR A CA 1
ATOM 582 C C . THR A 1 79 ? -15.261 6.168 -3.303 1.00 45.12 79 THR A C 1
ATOM 584 O O . THR A 1 79 ? -15.355 5.812 -2.129 1.00 45.12 79 THR A O 1
ATOM 587 N N . SER A 1 80 ? -14.659 7.293 -3.704 1.00 46.47 80 SER A N 1
ATOM 588 C CA . SER A 1 80 ? -13.962 8.326 -2.910 1.00 46.47 80 SER A CA 1
ATOM 589 C C . SER A 1 80 ? -12.468 8.103 -2.655 1.00 46.47 80 SER A C 1
ATOM 591 O O . SER A 1 80 ? -11.970 6.989 -2.735 1.00 46.47 80 SER A O 1
ATOM 593 N N . LEU A 1 81 ? -11.784 9.225 -2.401 1.00 52.16 81 LEU A N 1
ATOM 594 C CA . LEU A 1 81 ? -10.365 9.388 -2.079 1.00 52.16 81 LEU A CA 1
ATOM 595 C C . LEU A 1 81 ? -9.905 8.356 -1.034 1.00 52.16 81 LEU A C 1
ATOM 597 O O . LEU A 1 81 ? -9.932 8.620 0.164 1.00 52.16 81 LEU A O 1
ATOM 601 N N . ALA A 1 82 ? -9.530 7.162 -1.481 1.00 59.12 82 ALA A N 1
ATOM 602 C CA . ALA A 1 82 ? -8.940 6.150 -0.625 1.00 59.12 82 ALA A CA 1
ATOM 603 C C . ALA A 1 82 ? -7.429 6.374 -0.616 1.00 59.12 82 ALA A C 1
ATOM 605 O O . ALA A 1 82 ? -6.775 6.261 -1.659 1.00 59.12 82 ALA A O 1
ATOM 606 N N . ASP A 1 83 ? -6.892 6.700 0.558 1.00 71.62 83 ASP A N 1
ATOM 607 C CA . ASP A 1 83 ? -5.469 6.963 0.728 1.00 71.62 83 ASP A CA 1
ATOM 608 C C . ASP A 1 83 ? -4.672 5.714 0.346 1.00 71.62 83 ASP A C 1
ATOM 610 O O . ASP A 1 83 ? -4.784 4.645 0.960 1.00 71.62 83 ASP A O 1
ATOM 614 N N . ILE A 1 84 ? -3.891 5.841 -0.725 1.00 82.44 84 ILE A N 1
ATOM 615 C CA . ILE A 1 84 ? -2.981 4.795 -1.165 1.00 82.44 84 ILE A CA 1
ATOM 616 C C . ILE A 1 84 ? -1.921 4.564 -0.098 1.00 82.44 84 ILE A C 1
ATOM 618 O O . ILE A 1 84 ? -1.270 5.481 0.409 1.00 82.44 84 ILE A O 1
ATOM 622 N N . LEU A 1 85 ? -1.691 3.294 0.200 1.00 87.25 85 LEU A N 1
ATOM 623 C CA . LEU A 1 85 ? -0.601 2.884 1.050 1.00 87.25 85 LEU A CA 1
ATOM 624 C C . LEU A 1 85 ? 0.681 2.862 0.216 1.00 87.25 85 LEU A C 1
ATOM 626 O O . LEU A 1 85 ? 1.080 1.824 -0.304 1.00 87.25 85 LEU A O 1
ATOM 630 N N . TYR A 1 86 ? 1.325 4.018 0.046 1.00 84.56 86 TYR A N 1
ATOM 631 C CA . TYR A 1 86 ? 2.450 4.205 -0.884 1.00 84.56 86 TYR A CA 1
ATOM 632 C C . TYR A 1 86 ? 3.589 3.192 -0.736 1.00 84.56 86 TYR A C 1
ATOM 634 O O . TYR A 1 86 ? 4.183 2.766 -1.728 1.00 84.56 86 TYR A O 1
ATOM 642 N N . TRP A 1 87 ? 3.886 2.769 0.493 1.00 86.50 87 TRP A N 1
ATOM 643 C CA . TRP A 1 87 ? 4.934 1.781 0.735 1.00 86.50 87 TRP A CA 1
ATOM 644 C C . TRP A 1 87 ? 4.574 0.388 0.192 1.00 86.50 87 TRP A C 1
ATOM 646 O O . TRP A 1 87 ? 5.473 -0.426 0.004 1.00 86.50 87 TRP A O 1
ATOM 656 N N . SER A 1 88 ? 3.294 0.117 -0.096 1.00 89.38 88 SER A N 1
ATOM 657 C CA . SER A 1 88 ? 2.811 -1.148 -0.662 1.00 89.38 88 SER A CA 1
ATOM 658 C C . SER A 1 88 ? 3.015 -1.264 -2.182 1.00 89.38 88 SER A C 1
ATOM 660 O O . SER A 1 88 ? 2.992 -2.370 -2.717 1.00 89.38 88 SER A O 1
ATOM 662 N N . ILE A 1 89 ? 3.285 -0.156 -2.889 1.00 89.38 89 ILE A N 1
ATOM 663 C CA . ILE A 1 89 ? 3.468 -0.124 -4.356 1.00 89.38 89 ILE A CA 1
ATOM 664 C C . ILE A 1 89 ? 4.533 -1.125 -4.855 1.00 89.38 89 ILE A C 1
ATOM 666 O O . ILE A 1 89 ? 4.288 -1.805 -5.853 1.00 89.38 89 ILE A O 1
ATOM 670 N N . PRO A 1 90 ? 5.705 -1.279 -4.205 1.00 87.88 90 PRO A N 1
ATOM 671 C CA . PRO A 1 90 ? 6.693 -2.298 -4.571 1.00 87.88 90 PRO A CA 1
ATOM 672 C C . PRO A 1 90 ? 6.203 -3.748 -4.473 1.00 87.88 90 PRO A C 1
ATOM 674 O O . PRO A 1 90 ? 6.741 -4.620 -5.151 1.00 87.88 90 PRO A O 1
ATOM 677 N N . TYR A 1 91 ? 5.217 -4.014 -3.615 1.00 86.25 91 TYR A N 1
ATOM 678 C CA . TYR A 1 91 ? 4.669 -5.353 -3.374 1.00 86.25 91 TYR A CA 1
ATOM 679 C C . TYR A 1 91 ? 3.507 -5.687 -4.310 1.00 86.25 91 TYR A C 1
ATOM 681 O O . TYR A 1 91 ? 3.162 -6.857 -4.483 1.00 86.25 91 TYR A O 1
ATOM 689 N N . GLY A 1 92 ? 2.909 -4.663 -4.913 1.00 87.12 92 GLY A N 1
ATOM 690 C CA . GLY A 1 92 ? 1.870 -4.801 -5.912 1.00 87.12 92 GLY A CA 1
ATOM 691 C C . GLY A 1 92 ? 2.410 -5.001 -7.328 1.00 87.12 92 GLY A C 1
ATOM 692 O O . GLY A 1 92 ? 3.451 -5.623 -7.565 1.00 87.12 92 GLY A O 1
ATOM 693 N N . VAL A 1 93 ? 1.662 -4.499 -8.309 1.00 90.94 93 VAL A N 1
ATOM 694 C CA . VAL A 1 93 ? 2.008 -4.627 -9.729 1.00 90.94 93 VAL A CA 1
ATOM 695 C C . VAL A 1 93 ? 1.896 -3.269 -10.398 1.00 90.94 93 VAL A C 1
ATOM 697 O O . VAL A 1 93 ? 0.850 -2.640 -10.344 1.00 90.94 93 VAL A O 1
ATOM 700 N N . VAL A 1 94 ? 2.961 -2.844 -11.074 1.00 92.06 94 VAL A N 1
ATOM 701 C CA . VAL A 1 94 ? 2.951 -1.648 -11.923 1.00 92.06 94 VAL A CA 1
ATOM 702 C C . VAL A 1 94 ? 2.965 -2.090 -13.378 1.00 92.06 94 VAL A C 1
ATOM 704 O O . VAL A 1 94 ? 3.791 -2.922 -13.767 1.00 92.06 94 VAL A O 1
ATOM 707 N N . ARG A 1 95 ? 2.037 -1.569 -14.176 1.00 93.25 95 ARG A N 1
ATOM 708 C CA . ARG A 1 95 ? 1.882 -1.893 -15.595 1.00 93.25 95 ARG A CA 1
ATOM 709 C C . ARG A 1 95 ? 1.819 -0.628 -16.421 1.00 93.25 95 ARG A C 1
ATOM 711 O O . ARG A 1 95 ? 1.258 0.365 -15.979 1.00 93.25 95 ARG A O 1
ATOM 718 N N . ASP A 1 96 ? 2.353 -0.696 -17.628 1.00 90.88 96 ASP A N 1
ATOM 719 C CA . ASP A 1 96 ? 2.050 0.296 -18.650 1.00 90.88 96 ASP A CA 1
ATOM 720 C C . ASP A 1 96 ? 0.604 0.092 -19.126 1.00 90.88 96 ASP A C 1
ATOM 722 O O . ASP A 1 96 ? 0.231 -1.013 -19.531 1.00 90.88 96 ASP A O 1
ATOM 726 N N . SER A 1 97 ? -0.219 1.137 -19.062 1.00 88.12 97 SER A N 1
ATOM 727 C CA . SER A 1 97 ? -1.656 1.041 -19.347 1.00 88.12 97 SER A CA 1
ATOM 728 C C . SER A 1 97 ? -1.960 0.776 -20.824 1.00 88.12 97 SER A C 1
ATOM 730 O O . SER A 1 97 ? -3.051 0.317 -21.151 1.00 88.12 97 SER A O 1
ATOM 732 N N . LEU A 1 98 ? -1.019 1.063 -21.731 1.00 87.06 98 LEU A N 1
ATOM 733 C CA . LEU A 1 98 ? -1.212 0.903 -23.175 1.00 87.06 98 LEU A CA 1
ATOM 734 C C . LEU A 1 98 ? -0.855 -0.509 -23.650 1.00 87.06 98 LEU A C 1
ATOM 736 O O . LEU A 1 98 ? -1.576 -1.112 -24.442 1.00 87.06 98 LEU A O 1
ATOM 740 N N . THR A 1 99 ? 0.267 -1.038 -23.173 1.00 88.56 99 THR A N 1
ATOM 741 C CA . THR A 1 99 ? 0.837 -2.323 -23.598 1.00 88.56 99 THR A CA 1
ATOM 742 C C . THR A 1 99 ? 0.551 -3.458 -22.619 1.00 88.56 99 THR A C 1
ATOM 744 O O . THR A 1 99 ? 0.779 -4.623 -22.949 1.00 88.56 99 THR A O 1
ATOM 747 N N . ASN A 1 100 ? 0.058 -3.144 -21.416 1.00 89.31 100 ASN A N 1
ATOM 748 C CA . ASN A 1 100 ? -0.164 -4.077 -20.309 1.00 89.31 100 ASN A CA 1
ATOM 749 C C . ASN A 1 100 ? 1.118 -4.798 -19.828 1.00 89.31 100 ASN A C 1
ATOM 751 O O . ASN A 1 100 ? 1.058 -5.800 -19.098 1.00 89.31 100 ASN A O 1
ATOM 755 N N . LEU A 1 101 ? 2.294 -4.300 -20.226 1.00 91.19 101 LEU A N 1
ATOM 756 C CA . LEU A 1 101 ? 3.582 -4.840 -19.811 1.00 91.19 101 LEU A CA 1
ATOM 757 C C . LEU A 1 101 ? 3.872 -4.467 -18.358 1.00 91.19 101 LEU A C 1
ATOM 759 O O . LEU A 1 101 ? 3.671 -3.331 -17.935 1.00 91.19 101 LEU A O 1
ATOM 763 N N . LYS A 1 102 ? 4.365 -5.443 -17.591 1.00 93.62 102 LYS A N 1
ATOM 764 C CA . LYS A 1 102 ? 4.735 -5.255 -16.187 1.00 93.62 102 LYS A CA 1
ATOM 765 C C . LYS A 1 102 ? 6.083 -4.541 -16.088 1.00 93.62 102 LYS A C 1
ATOM 767 O O . LYS A 1 102 ? 7.058 -4.985 -16.692 1.00 93.62 102 LYS A O 1
ATOM 772 N N . LEU A 1 103 ? 6.138 -3.499 -15.265 1.00 93.69 103 LEU A N 1
ATOM 773 C CA . LEU A 1 103 ? 7.375 -2.837 -14.878 1.00 93.69 103 LEU A CA 1
ATOM 774 C C . LEU A 1 103 ? 8.009 -3.581 -13.697 1.00 93.69 103 LEU A C 1
ATOM 776 O O . LEU A 1 103 ? 7.319 -4.090 -12.808 1.00 93.69 103 LEU A O 1
ATOM 780 N N . VAL A 1 104 ? 9.337 -3.635 -13.679 1.00 93.69 104 VAL A N 1
ATOM 781 C CA . VAL A 1 104 ? 10.104 -4.271 -12.607 1.00 93.69 104 VAL A CA 1
ATOM 782 C C . VAL A 1 104 ? 10.606 -3.215 -11.626 1.00 93.69 104 VAL A C 1
ATOM 784 O O . VAL A 1 104 ? 11.176 -2.196 -12.021 1.00 93.69 104 VAL A O 1
ATOM 787 N N . TYR A 1 105 ? 10.381 -3.470 -10.339 1.00 94.38 105 TYR A N 1
ATOM 788 C CA . TYR A 1 105 ? 10.790 -2.575 -9.266 1.00 94.38 105 TYR A CA 1
ATOM 789 C C . TYR A 1 105 ? 12.295 -2.632 -9.035 1.00 94.38 105 TYR A C 1
ATOM 791 O O . TYR A 1 105 ? 12.875 -3.715 -8.933 1.00 94.38 105 TYR A O 1
ATOM 799 N N . ILE A 1 106 ? 12.908 -1.465 -8.868 1.00 93.31 106 ILE A N 1
ATOM 800 C CA . ILE A 1 106 ? 14.284 -1.328 -8.406 1.00 93.31 106 ILE A CA 1
ATOM 801 C C . ILE A 1 106 ? 14.258 -0.507 -7.121 1.00 93.31 106 ILE A C 1
ATOM 803 O O . ILE A 1 106 ? 13.776 0.618 -7.158 1.00 93.31 106 ILE A O 1
ATOM 807 N N . PRO A 1 107 ? 14.772 -1.022 -5.992 1.00 89.81 107 PRO A N 1
ATOM 808 C CA . PRO A 1 107 ? 14.653 -0.357 -4.695 1.00 89.81 107 PRO A CA 1
ATOM 809 C C . PRO A 1 107 ? 15.618 0.816 -4.506 1.00 89.81 107 PRO A C 1
ATOM 811 O O . PRO A 1 107 ? 15.375 1.676 -3.666 1.00 89.81 107 PRO A O 1
ATOM 814 N N . ASN A 1 108 ? 16.715 0.862 -5.266 1.00 90.38 108 ASN A N 1
ATOM 815 C CA . ASN A 1 108 ? 17.778 1.845 -5.080 1.00 90.38 108 ASN A CA 1
ATOM 816 C C . ASN A 1 108 ? 17.959 2.711 -6.319 1.00 90.38 108 ASN A C 1
ATOM 818 O O . ASN A 1 108 ? 18.065 2.202 -7.435 1.00 90.38 108 ASN A O 1
ATOM 822 N N . ARG A 1 109 ? 18.111 4.020 -6.104 1.00 89.12 109 ARG A N 1
ATOM 823 C CA . ARG A 1 109 ? 18.345 4.974 -7.190 1.00 89.12 109 ARG A CA 1
ATOM 824 C C . ARG A 1 109 ? 19.611 4.659 -7.985 1.00 89.12 109 ARG A C 1
ATOM 826 O O . ARG A 1 109 ? 19.574 4.712 -9.201 1.00 89.12 109 ARG A O 1
ATOM 833 N N . GLU A 1 110 ? 20.704 4.287 -7.326 1.00 90.69 110 GLU A N 1
ATOM 834 C CA . GLU A 1 110 ? 21.971 3.978 -8.008 1.00 90.69 110 GLU A CA 1
ATOM 835 C C . GLU A 1 110 ? 21.837 2.794 -8.973 1.00 90.69 110 GLU A C 1
ATOM 837 O O . GLU A 1 110 ? 22.349 2.831 -10.087 1.00 90.69 110 GLU A O 1
ATOM 842 N N . GLN A 1 111 ? 21.086 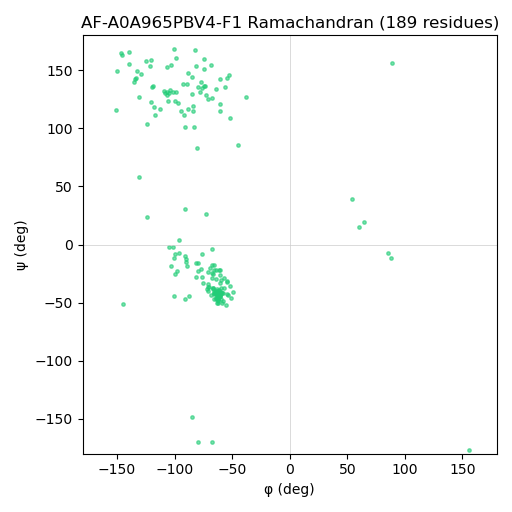1.762 -8.579 1.00 91.25 111 GLN A N 1
ATOM 843 C CA . GLN A 1 111 ? 20.778 0.624 -9.449 1.00 91.25 111 GLN A CA 1
ATOM 844 C C . GLN A 1 111 ? 19.812 1.028 -10.566 1.00 91.25 111 GLN A C 1
ATOM 846 O O . GLN A 1 111 ? 19.947 0.573 -11.700 1.00 91.25 111 GLN A O 1
ATOM 851 N N . PHE A 1 112 ? 18.861 1.910 -10.252 1.00 91.88 112 PHE A N 1
ATOM 852 C CA . PHE A 1 112 ? 17.921 2.449 -11.224 1.00 91.88 112 PHE A CA 1
ATOM 853 C C . PHE A 1 112 ? 18.582 3.412 -12.210 1.00 91.88 112 PHE A C 1
ATOM 855 O O . PHE A 1 112 ? 18.050 3.588 -13.285 1.00 91.88 112 PHE A O 1
ATOM 862 N N . GLU A 1 113 ? 19.711 4.044 -11.899 1.00 91.06 113 GLU A N 1
ATOM 863 C CA . GLU A 1 113 ? 20.457 4.910 -12.827 1.00 91.06 113 GLU A CA 1
ATOM 864 C C . GLU A 1 113 ? 21.652 4.179 -13.467 1.00 91.06 113 GLU A C 1
ATOM 866 O O . GLU A 1 113 ? 22.265 4.687 -14.402 1.00 91.06 113 GLU A O 1
ATOM 871 N N . GLY A 1 114 ? 21.962 2.967 -13.002 1.00 90.25 114 GLY A N 1
ATOM 872 C CA . GLY A 1 114 ? 23.012 2.106 -13.540 1.00 90.25 114 GLY A CA 1
ATOM 873 C C . GLY A 1 114 ? 22.605 1.351 -14.808 1.00 90.25 114 GLY A C 1
ATOM 874 O O . GLY A 1 114 ? 21.547 1.597 -15.397 1.00 90.25 114 GLY A O 1
ATOM 875 N N . TYR A 1 115 ? 23.456 0.404 -15.214 1.00 90.50 115 TYR A N 1
ATOM 876 C CA . TYR A 1 115 ? 23.198 -0.460 -16.365 1.00 90.50 115 TYR A CA 1
ATOM 877 C C . TYR A 1 115 ? 22.114 -1.496 -16.047 1.00 90.50 115 TYR A C 1
ATOM 879 O O . TYR A 1 115 ? 22.227 -2.217 -15.053 1.00 90.50 115 TYR A O 1
ATOM 887 N N . LEU A 1 116 ? 21.089 -1.600 -16.893 1.00 89.38 116 LEU A N 1
ATOM 888 C CA . LEU A 1 116 ? 20.035 -2.613 -16.769 1.00 89.38 116 LEU A CA 1
ATOM 889 C C . LEU A 1 116 ? 19.878 -3.430 -18.038 1.00 89.38 116 LEU A C 1
ATOM 891 O O . LEU A 1 116 ? 20.211 -2.993 -19.132 1.00 89.38 116 LEU A O 1
ATOM 895 N N . THR A 1 117 ? 19.310 -4.621 -17.894 1.00 89.56 117 THR A N 1
ATOM 896 C CA . THR A 1 117 ? 18.866 -5.374 -19.062 1.00 89.56 117 THR A CA 1
ATOM 897 C C . THR A 1 117 ? 17.680 -4.674 -19.728 1.00 89.56 117 THR A C 1
ATOM 899 O O . THR A 1 117 ? 16.921 -3.975 -19.046 1.00 89.56 117 THR A O 1
ATOM 902 N N . PRO A 1 118 ? 17.471 -4.891 -21.037 1.00 89.94 118 PRO A N 1
ATOM 903 C CA . PRO A 1 118 ? 16.330 -4.316 -21.724 1.00 89.94 118 PRO A CA 1
ATOM 904 C C . PRO A 1 118 ? 15.003 -4.702 -21.062 1.00 89.94 118 PRO A C 1
ATOM 906 O O . PRO A 1 118 ? 14.812 -5.859 -20.677 1.00 89.94 118 PRO A O 1
ATOM 909 N N . GLY A 1 119 ? 14.102 -3.737 -20.896 1.00 89.75 119 GLY A N 1
ATOM 910 C CA . GLY A 1 119 ? 12.840 -3.929 -20.182 1.00 89.75 119 GLY A CA 1
ATOM 911 C C . GLY A 1 119 ? 12.270 -2.638 -19.605 1.00 89.75 119 GLY A C 1
ATOM 912 O O . GLY A 1 119 ? 12.827 -1.561 -19.791 1.00 89.75 119 GLY A O 1
ATOM 913 N N . LEU A 1 120 ? 11.152 -2.753 -18.889 1.00 92.06 120 LEU A N 1
ATOM 914 C CA . LEU A 1 120 ? 10.489 -1.617 -18.255 1.00 92.06 120 LEU A CA 1
ATOM 915 C C . LEU A 1 120 ? 10.741 -1.636 -16.751 1.00 92.06 120 LEU A C 1
ATOM 917 O O . LEU A 1 120 ? 10.533 -2.656 -16.091 1.00 92.06 120 LEU A O 1
ATOM 921 N N . TRP A 1 121 ? 11.164 -0.503 -16.206 1.00 93.19 121 TRP A N 1
ATOM 922 C CA . TRP A 1 121 ? 11.643 -0.410 -14.832 1.00 93.19 121 TRP A CA 1
ATOM 923 C C . TRP A 1 121 ? 11.002 0.767 -14.114 1.00 93.19 121 TRP A C 1
ATOM 925 O O . TRP A 1 121 ? 10.718 1.802 -14.724 1.00 93.19 121 TRP A O 1
ATOM 935 N N . TYR A 1 122 ? 10.826 0.634 -12.801 1.00 93.56 122 TYR A N 1
ATOM 936 C CA . TYR A 1 122 ? 10.377 1.736 -11.959 1.00 93.56 122 TYR A CA 1
ATOM 937 C C . TYR A 1 122 ? 11.093 1.788 -10.610 1.00 93.56 122 TYR A C 1
ATOM 939 O O . TYR A 1 122 ? 11.577 0.782 -10.092 1.00 93.56 122 TYR A O 1
ATOM 947 N N . TYR A 1 123 ? 11.119 2.987 -10.040 1.00 91.94 123 TYR A N 1
ATOM 948 C CA . TYR A 1 123 ? 11.636 3.310 -8.718 1.00 91.94 123 TYR A CA 1
ATOM 949 C C . TYR A 1 123 ? 10.631 4.206 -7.989 1.00 91.94 123 TYR A C 1
ATOM 951 O O . TYR A 1 123 ? 9.990 5.065 -8.594 1.00 91.94 123 TYR A O 1
ATOM 959 N N . THR A 1 124 ? 10.490 4.019 -6.681 1.00 89.69 124 THR A N 1
ATOM 960 C CA . THR A 1 124 ? 9.622 4.839 -5.826 1.00 89.69 124 THR A CA 1
ATOM 961 C C . THR A 1 124 ? 10.447 5.917 -5.133 1.00 89.69 124 THR A C 1
ATOM 963 O O . THR A 1 124 ? 11.384 5.609 -4.397 1.00 89.69 124 THR A O 1
ATOM 966 N N . LEU A 1 125 ? 10.088 7.179 -5.341 1.00 85.50 125 LEU A N 1
ATOM 967 C CA . LEU A 1 125 ? 10.706 8.339 -4.708 1.00 85.50 125 LEU A CA 1
ATOM 968 C C . LEU A 1 125 ? 10.147 8.558 -3.294 1.00 85.50 125 LEU A C 1
ATOM 970 O O . LEU A 1 125 ? 8.993 8.247 -3.003 1.00 85.50 125 LEU A O 1
ATOM 974 N N . ALA A 1 126 ? 10.949 9.179 -2.426 1.00 78.25 126 ALA A N 1
ATOM 975 C CA . ALA A 1 126 ? 10.562 9.480 -1.044 1.00 78.25 126 ALA A CA 1
ATOM 976 C C . ALA A 1 126 ? 9.347 10.421 -0.925 1.00 78.25 126 ALA A C 1
ATOM 978 O O . ALA A 1 126 ? 8.666 10.425 0.093 1.00 78.25 126 ALA A O 1
ATOM 979 N N . ASN A 1 127 ? 9.055 11.205 -1.964 1.00 79.62 127 ASN A N 1
ATOM 980 C CA . ASN A 1 127 ? 7.898 12.095 -2.033 1.00 79.62 127 ASN A CA 1
ATOM 981 C C . ASN A 1 127 ? 6.665 11.425 -2.656 1.00 79.62 127 ASN A C 1
ATOM 983 O O . ASN A 1 127 ? 5.889 12.116 -3.304 1.00 79.62 127 ASN A O 1
ATOM 987 N N . GLN A 1 128 ? 6.512 10.104 -2.498 1.00 79.75 128 GLN A N 1
ATOM 988 C CA . GLN A 1 128 ? 5.328 9.354 -2.941 1.00 79.75 128 GLN A CA 1
ATOM 989 C C . GLN A 1 128 ? 5.118 9.334 -4.469 1.00 79.75 128 GLN A C 1
ATOM 991 O O . GLN A 1 128 ? 4.047 9.019 -4.972 1.00 79.75 128 GLN A O 1
ATOM 996 N N . ARG A 1 129 ? 6.171 9.616 -5.241 1.00 84.81 129 ARG A N 1
ATOM 997 C CA . ARG A 1 129 ? 6.134 9.594 -6.709 1.00 84.81 129 ARG A CA 1
ATOM 998 C C . ARG A 1 129 ? 6.801 8.344 -7.255 1.00 84.81 129 ARG A C 1
ATOM 1000 O O . ARG A 1 129 ? 7.703 7.782 -6.637 1.00 84.81 129 ARG A O 1
ATOM 1007 N N . ILE A 1 130 ? 6.401 7.937 -8.447 1.00 89.50 130 ILE A N 1
ATOM 1008 C CA . ILE A 1 130 ? 7.026 6.851 -9.194 1.00 89.50 130 ILE A CA 1
ATOM 1009 C C . ILE A 1 130 ? 7.866 7.464 -10.306 1.00 89.50 130 ILE A C 1
ATOM 1011 O O . ILE A 1 130 ? 7.403 8.353 -11.019 1.00 89.50 130 ILE A O 1
ATOM 1015 N N . TYR A 1 131 ? 9.101 6.991 -10.443 1.00 90.94 131 TYR A N 1
ATOM 1016 C CA . TYR A 1 131 ? 9.969 7.290 -11.570 1.00 90.94 131 TYR A CA 1
ATOM 1017 C C . TYR A 1 131 ? 10.111 6.047 -12.443 1.00 90.94 131 TYR A C 1
ATOM 1019 O O . TYR A 1 131 ? 10.385 4.962 -11.933 1.00 90.94 131 TYR A O 1
ATOM 1027 N N . THR A 1 132 ? 9.912 6.196 -13.748 1.00 91.56 132 THR A N 1
ATOM 1028 C CA . THR A 1 132 ? 9.957 5.101 -14.717 1.00 91.56 132 THR A CA 1
ATOM 1029 C C . THR A 1 132 ? 11.003 5.333 -15.785 1.00 91.56 132 THR A C 1
ATOM 1031 O O . THR A 1 132 ? 11.365 6.469 -16.095 1.00 91.56 132 THR A O 1
ATOM 1034 N N . ARG A 1 133 ? 11.479 4.223 -16.343 1.00 89.12 133 ARG A N 1
ATOM 1035 C CA . ARG A 1 133 ? 12.292 4.216 -17.551 1.00 89.12 133 ARG A CA 1
ATOM 1036 C C . ARG A 1 133 ? 12.077 2.931 -18.332 1.00 89.12 133 ARG A C 1
ATOM 1038 O O . ARG A 1 133 ? 11.851 1.865 -17.753 1.00 89.12 133 ARG A O 1
ATOM 1045 N N . SER A 1 134 ? 12.208 3.034 -19.637 1.00 89.25 134 SER A N 1
ATOM 1046 C CA . SER A 1 134 ? 12.352 1.912 -20.546 1.00 89.25 134 SER A CA 1
ATOM 1047 C C . SER A 1 134 ? 13.832 1.771 -20.876 1.00 89.25 134 SER A C 1
ATOM 1049 O O . SER A 1 134 ? 14.491 2.729 -21.263 1.00 89.25 134 SER A O 1
ATOM 1051 N N . ALA A 1 135 ? 14.390 0.593 -20.623 1.00 86.12 135 ALA A N 1
ATOM 1052 C CA . ALA A 1 135 ? 15.758 0.279 -20.988 1.00 86.12 135 ALA A CA 1
ATOM 1053 C C . ALA A 1 135 ? 15.739 -0.416 -22.348 1.00 86.12 135 ALA A C 1
ATOM 1055 O O . ALA A 1 135 ? 15.215 -1.527 -22.459 1.00 86.12 135 ALA A O 1
ATOM 1056 N N . THR A 1 136 ? 16.314 0.214 -23.369 1.00 86.00 136 THR A N 1
ATOM 1057 C CA . THR A 1 136 ? 16.507 -0.410 -24.683 1.00 86.00 136 THR A CA 1
ATOM 1058 C C . THR A 1 136 ? 17.946 -0.899 -24.827 1.00 86.00 136 THR A C 1
ATOM 1060 O O . THR A 1 136 ? 18.178 -2.026 -25.265 1.00 86.00 136 THR A O 1
ATOM 1063 N N . SER A 1 137 ? 18.920 -0.078 -24.422 1.00 85.44 137 SER A N 1
ATOM 1064 C CA . SER A 1 137 ? 20.353 -0.412 -24.480 1.00 85.44 137 SER A CA 1
ATOM 1065 C C . SER A 1 137 ? 20.945 -0.806 -23.120 1.00 85.44 137 SER A C 1
ATOM 1067 O O . SER A 1 137 ? 22.011 -1.428 -23.058 1.00 85.44 137 SER A O 1
ATOM 1069 N N . GLY A 1 138 ? 20.251 -0.441 -22.041 1.00 83.50 138 GLY A N 1
ATOM 1070 C CA . GLY A 1 138 ? 20.711 -0.517 -20.663 1.00 83.50 138 GLY A CA 1
ATOM 1071 C C . GLY A 1 138 ? 21.466 0.726 -20.199 1.00 83.50 138 GLY A C 1
ATOM 1072 O O . GLY A 1 138 ? 21.706 0.865 -19.001 1.00 83.50 138 GLY A O 1
ATOM 1073 N N . ASP A 1 139 ? 21.844 1.631 -21.105 1.00 86.38 139 ASP A N 1
ATOM 1074 C CA . ASP A 1 139 ? 22.615 2.830 -20.788 1.00 86.38 139 ASP A CA 1
ATOM 1075 C C . ASP A 1 139 ? 21.707 4.025 -20.481 1.00 86.38 139 ASP A C 1
ATOM 1077 O O . ASP A 1 139 ? 21.202 4.725 -21.372 1.00 86.38 139 ASP A O 1
ATOM 1081 N N . TYR A 1 140 ? 21.562 4.281 -19.180 1.00 87.25 140 TYR A N 1
ATOM 1082 C CA . TYR A 1 140 ? 20.776 5.385 -18.649 1.00 87.25 140 TYR A CA 1
ATOM 1083 C C . TYR A 1 140 ? 21.191 6.745 -19.206 1.00 87.25 140 TYR A C 1
ATOM 1085 O O . TYR A 1 140 ? 20.345 7.501 -19.675 1.00 87.25 140 TYR A O 1
ATOM 1093 N N . PHE A 1 141 ? 22.479 7.088 -19.135 1.00 85.56 141 PHE A N 1
ATOM 1094 C CA . PHE A 1 141 ? 22.923 8.471 -19.313 1.00 85.56 141 PHE A CA 1
ATOM 1095 C C . PHE A 1 141 ? 22.909 8.906 -20.774 1.00 85.56 141 PHE A C 1
ATOM 1097 O O . PHE A 1 141 ? 22.718 10.091 -21.048 1.00 85.56 141 PHE A O 1
ATOM 1104 N N . ASN A 1 142 ? 23.084 7.959 -21.695 1.00 83.19 142 ASN A N 1
ATOM 1105 C CA . ASN A 1 142 ? 23.224 8.263 -23.114 1.00 83.19 142 ASN A CA 1
ATOM 1106 C C . ASN A 1 142 ? 21.937 8.063 -23.922 1.00 83.19 142 ASN A C 1
ATOM 1108 O O . ASN A 1 142 ? 21.795 8.695 -24.967 1.00 83.19 142 ASN A O 1
ATOM 1112 N N . SER A 1 143 ? 21.006 7.209 -23.480 1.00 83.06 143 SER A N 1
ATOM 1113 C CA . SER A 1 143 ? 19.829 6.867 -24.298 1.00 83.06 143 SER A CA 1
ATOM 1114 C C . SER A 1 143 ? 18.547 6.637 -23.501 1.00 83.06 143 SER A C 1
ATOM 1116 O O . SER A 1 143 ? 17.536 7.278 -23.783 1.00 83.06 143 SER A O 1
ATOM 1118 N N . ASP A 1 144 ? 18.589 5.794 -22.472 1.00 83.94 144 ASP A N 1
ATOM 1119 C CA . ASP A 1 144 ? 17.373 5.249 -21.858 1.00 83.94 144 ASP A CA 1
ATOM 1120 C C . ASP A 1 144 ? 16.705 6.217 -20.858 1.00 83.94 144 ASP A C 1
ATOM 1122 O O . ASP A 1 144 ? 15.539 6.056 -20.512 1.00 83.94 144 ASP A O 1
ATOM 1126 N N . LYS A 1 145 ? 17.396 7.270 -20.390 1.00 80.19 145 LYS A N 1
ATOM 1127 C CA . LYS A 1 145 ? 16.830 8.257 -19.443 1.00 80.19 145 LYS A CA 1
ATOM 1128 C C . LYS A 1 145 ? 15.592 8.986 -19.973 1.00 80.19 145 LYS A C 1
ATOM 1130 O O . LYS A 1 145 ? 14.761 9.428 -19.179 1.00 80.19 145 LYS A O 1
ATOM 1135 N N . TYR A 1 146 ? 15.512 9.178 -21.286 1.00 78.94 146 TYR A N 1
ATOM 1136 C CA . TYR A 1 146 ? 14.393 9.866 -21.933 1.00 78.94 146 TYR A CA 1
ATOM 1137 C C . TYR A 1 146 ? 13.337 8.897 -22.466 1.00 78.94 146 TYR A C 1
ATOM 1139 O O . TYR A 1 146 ? 12.284 9.345 -22.915 1.00 78.94 146 TYR A O 1
ATOM 1147 N N . ASP A 1 147 ? 13.617 7.594 -22.414 1.00 79.62 147 ASP A N 1
ATOM 1148 C CA . ASP A 1 147 ? 12.692 6.553 -22.826 1.00 79.62 147 ASP A CA 1
ATOM 1149 C C . ASP A 1 147 ? 11.739 6.264 -21.659 1.00 79.62 147 ASP A C 1
ATOM 1151 O O . ASP A 1 147 ? 12.087 5.647 -20.650 1.00 79.62 147 ASP A O 1
ATOM 1155 N N . VAL A 1 148 ? 10.537 6.821 -21.759 1.00 80.62 148 VAL A N 1
ATOM 1156 C CA . VAL A 1 148 ? 9.518 6.833 -20.710 1.00 80.62 148 VAL A CA 1
ATOM 1157 C C . VAL A 1 148 ? 8.279 6.126 -21.237 1.00 80.62 148 VAL A C 1
ATOM 1159 O O . VAL A 1 148 ? 7.860 6.372 -22.367 1.00 80.62 148 VAL A O 1
ATOM 1162 N N . GLN A 1 149 ? 7.684 5.268 -20.411 1.00 81.94 149 GLN A N 1
ATOM 1163 C CA . GLN A 1 149 ? 6.450 4.570 -20.772 1.00 81.94 149 GLN A CA 1
ATOM 1164 C C . GLN A 1 149 ? 5.205 5.425 -20.540 1.00 81.94 149 GLN A C 1
ATOM 1166 O O . GLN A 1 149 ? 5.290 6.504 -19.959 1.00 81.94 149 GLN A O 1
ATOM 1171 N N . GLY A 1 150 ? 4.072 4.981 -21.085 1.00 79.69 150 GLY A N 1
ATOM 1172 C CA . GLY A 1 150 ? 2.809 5.709 -21.056 1.00 79.69 150 GLY A CA 1
ATOM 1173 C C . GLY A 1 150 ? 2.220 5.826 -19.647 1.00 79.69 150 GLY A C 1
ATOM 1174 O O . GLY A 1 150 ? 2.885 5.510 -18.658 1.00 79.69 150 GLY A O 1
ATOM 1175 N N . PRO A 1 151 ? 0.963 6.291 -19.519 1.00 87.69 151 PRO A N 1
ATOM 1176 C CA . PRO A 1 151 ? 0.297 6.271 -18.222 1.00 87.69 151 PRO A CA 1
ATOM 1177 C C . PRO A 1 151 ? 0.358 4.858 -17.633 1.00 87.69 151 PRO A C 1
ATOM 1179 O O . PRO A 1 151 ? 0.329 3.871 -18.372 1.00 87.69 151 PRO A O 1
ATOM 1182 N N . LEU A 1 152 ? 0.468 4.763 -16.311 1.00 90.25 152 LEU A N 1
ATOM 1183 C CA . LEU A 1 152 ? 0.612 3.481 -15.627 1.00 90.25 152 LEU A CA 1
ATOM 1184 C C . LEU A 1 152 ? -0.668 3.103 -14.900 1.00 90.25 152 LEU A C 1
ATOM 1186 O O . LEU A 1 152 ? -1.394 3.966 -14.408 1.00 90.25 152 LEU A O 1
ATOM 1190 N N . THR A 1 153 ? -0.865 1.803 -14.739 1.00 91.06 153 THR A N 1
ATOM 1191 C CA . THR A 1 153 ? -1.769 1.229 -13.749 1.00 91.06 153 THR A CA 1
ATOM 1192 C C . THR A 1 153 ? -0.929 0.632 -12.628 1.00 91.06 153 THR A C 1
ATOM 1194 O O . THR A 1 153 ? -0.061 -0.210 -12.862 1.00 91.06 153 THR A O 1
ATOM 1197 N N . VAL A 1 154 ? -1.176 1.072 -11.400 1.00 89.56 154 VAL A N 1
ATOM 1198 C CA . VAL A 1 154 ? -0.511 0.607 -10.184 1.00 89.56 154 VAL A CA 1
ATOM 1199 C C . VAL A 1 154 ? -1.532 -0.124 -9.334 1.00 89.56 154 VAL A C 1
ATOM 1201 O O . VAL A 1 154 ? -2.479 0.479 -8.853 1.00 89.56 154 VAL A O 1
ATOM 1204 N N . THR A 1 155 ? -1.335 -1.415 -9.111 1.00 90.88 155 THR A N 1
ATOM 1205 C CA . THR A 1 155 ? -2.062 -2.160 -8.086 1.00 90.88 155 THR A CA 1
ATOM 1206 C C . THR A 1 155 ? -1.347 -1.966 -6.756 1.00 90.88 155 THR A C 1
ATOM 1208 O O . THR A 1 155 ? -0.184 -2.351 -6.642 1.00 90.88 155 THR A O 1
ATOM 1211 N N . ALA A 1 156 ? -2.009 -1.388 -5.759 1.00 89.69 156 ALA A N 1
ATOM 1212 C CA . ALA A 1 156 ? -1.448 -1.167 -4.427 1.00 89.69 156 ALA A CA 1
ATOM 1213 C C . ALA A 1 156 ? -2.530 -1.285 -3.350 1.00 89.69 156 ALA A C 1
ATOM 1215 O O . ALA A 1 156 ? -3.726 -1.277 -3.651 1.00 89.69 156 ALA A O 1
ATOM 1216 N N . ASN A 1 157 ? -2.110 -1.418 -2.092 1.00 90.94 157 ASN A N 1
ATOM 1217 C CA . ASN A 1 157 ? -3.037 -1.427 -0.973 1.00 90.94 157 ASN A CA 1
ATOM 1218 C C . ASN A 1 157 ? -3.567 -0.022 -0.666 1.00 90.94 157 ASN A C 1
ATOM 1220 O O . ASN A 1 157 ? -2.864 0.968 -0.871 1.00 90.94 157 ASN A O 1
ATOM 1224 N N . PHE A 1 158 ? -4.786 0.053 -0.139 1.00 88.44 158 PHE A N 1
ATOM 1225 C CA . PHE A 1 158 ? -5.413 1.291 0.328 1.00 88.44 158 PHE A CA 1
ATOM 1226 C C . PHE A 1 158 ? -5.774 1.205 1.812 1.00 88.44 158 PHE A C 1
ATOM 1228 O O . PHE A 1 158 ? -5.918 0.111 2.365 1.00 88.44 158 PHE A O 1
ATOM 1235 N N . VAL A 1 159 ? -5.941 2.362 2.452 1.00 88.56 159 VAL A N 1
ATOM 1236 C CA . VAL A 1 159 ? -6.467 2.448 3.819 1.00 88.56 159 VAL A CA 1
ATOM 1237 C C . VAL A 1 159 ? -7.997 2.431 3.762 1.00 88.56 159 VAL A C 1
ATOM 1239 O O . VAL A 1 159 ? -8.593 3.352 3.196 1.00 88.56 159 VAL A O 1
ATOM 1242 N N . PRO A 1 160 ? -8.670 1.396 4.297 1.00 87.50 160 PRO A N 1
ATOM 1243 C CA . PRO A 1 160 ? -10.117 1.321 4.240 1.00 87.50 160 PRO A CA 1
ATOM 1244 C C . PRO A 1 160 ? -10.764 2.299 5.221 1.00 87.50 160 PRO A C 1
ATOM 1246 O O . PRO A 1 160 ? -10.183 2.719 6.217 1.00 87.50 160 PRO A O 1
ATOM 1249 N N . THR A 1 161 ? -12.025 2.609 4.963 1.00 87.62 161 THR A N 1
ATOM 1250 C CA . THR A 1 161 ? -12.935 3.211 5.940 1.00 87.62 161 THR A CA 1
ATOM 1251 C C . THR A 1 161 ? -13.835 2.116 6.503 1.00 87.62 161 THR A C 1
ATOM 1253 O O . THR A 1 161 ? -13.933 1.030 5.931 1.00 87.62 161 THR A O 1
ATOM 1256 N N . THR A 1 162 ? -14.574 2.387 7.578 1.00 86.31 162 THR A N 1
ATOM 1257 C CA . THR A 1 162 ? -15.603 1.449 8.073 1.00 86.31 162 THR A CA 1
ATOM 1258 C C . THR A 1 162 ? -16.628 1.068 6.998 1.00 86.31 162 THR A C 1
ATOM 1260 O O . THR A 1 162 ? -17.115 -0.068 6.978 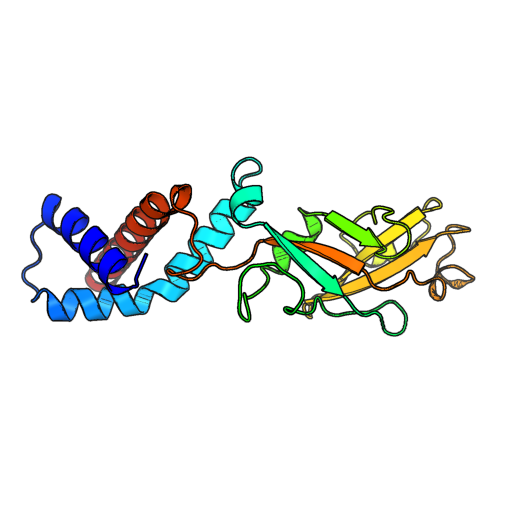1.00 86.31 162 THR A O 1
ATOM 1263 N N . ALA A 1 163 ? -16.908 1.985 6.066 1.00 85.75 163 ALA A N 1
ATOM 1264 C CA . ALA A 1 163 ? -17.815 1.768 4.946 1.00 85.75 163 ALA A CA 1
ATOM 1265 C C . ALA A 1 163 ? -17.218 0.886 3.837 1.00 85.75 163 ALA A C 1
ATOM 1267 O O . ALA A 1 163 ? -17.960 0.139 3.202 1.00 85.75 163 ALA A O 1
ATOM 1268 N N . THR A 1 164 ? -15.903 0.959 3.606 1.00 85.25 164 THR A N 1
ATOM 1269 C CA . THR A 1 164 ? -15.213 0.239 2.519 1.00 85.25 164 THR A CA 1
ATOM 1270 C C . THR A 1 164 ? -14.482 -1.022 2.981 1.00 85.25 164 THR A C 1
ATOM 1272 O O . THR A 1 164 ? -13.923 -1.743 2.156 1.00 85.25 164 THR A O 1
ATOM 1275 N N . LEU A 1 165 ? -14.500 -1.315 4.284 1.00 88.25 165 LEU A N 1
ATOM 1276 C CA . LEU A 1 165 ? -13.875 -2.497 4.863 1.00 88.25 165 LEU A CA 1
ATOM 1277 C C . LEU A 1 165 ? -14.591 -3.791 4.415 1.00 88.25 165 LEU A C 1
ATOM 1279 O O . LEU A 1 165 ? -15.797 -3.929 4.636 1.00 88.25 165 LEU A O 1
ATOM 1283 N N . PRO A 1 166 ? -13.868 -4.773 3.845 1.00 89.56 166 PRO A N 1
ATOM 1284 C CA . PRO A 1 166 ? -14.422 -6.088 3.540 1.00 89.56 166 PRO A CA 1
ATOM 1285 C C . PRO A 1 166 ? -14.916 -6.819 4.794 1.00 89.56 166 PRO A C 1
ATOM 1287 O O . PRO A 1 166 ? -14.249 -6.815 5.829 1.00 89.56 166 PRO A O 1
ATOM 1290 N N . SER A 1 167 ? -16.030 -7.549 4.677 1.00 90.19 167 SER A N 1
ATOM 1291 C CA . SER A 1 167 ? -16.631 -8.302 5.792 1.00 90.19 167 SER A CA 1
ATOM 1292 C C . SER A 1 1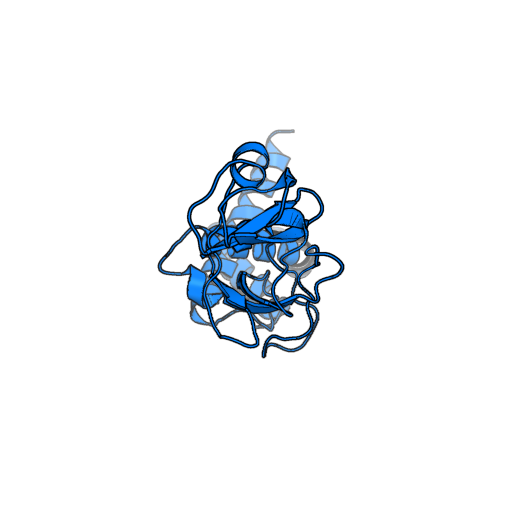67 ? -15.681 -9.322 6.430 1.00 90.19 167 SER A C 1
ATOM 1294 O O . SER A 1 167 ? -15.759 -9.591 7.627 1.00 90.19 167 SER A O 1
ATOM 1296 N N . THR A 1 168 ? -14.737 -9.859 5.653 1.00 90.31 168 THR A N 1
ATOM 1297 C CA . THR A 1 168 ? -13.702 -10.788 6.127 1.00 90.31 168 THR A CA 1
ATOM 1298 C C . THR A 1 168 ? -12.713 -10.153 7.102 1.00 90.31 168 THR A C 1
ATOM 1300 O O . THR A 1 168 ? -12.083 -10.884 7.856 1.00 90.31 168 THR A O 1
ATOM 1303 N N . LEU A 1 169 ? -12.569 -8.824 7.087 1.00 92.06 169 LEU A N 1
ATOM 1304 C CA . LEU A 1 169 ? -11.637 -8.066 7.928 1.00 92.06 169 LEU A CA 1
ATOM 1305 C C . LEU A 1 169 ? -12.337 -7.338 9.087 1.00 92.06 169 LEU A C 1
ATOM 1307 O O . LEU A 1 169 ? -11.674 -6.710 9.908 1.00 92.06 169 LEU A O 1
ATOM 1311 N N . GLU A 1 170 ? -13.667 -7.415 9.193 1.00 92.56 170 GLU A N 1
ATOM 1312 C CA . GLU A 1 170 ? -14.412 -6.720 10.252 1.00 92.56 170 GLU A CA 1
ATOM 1313 C C . GLU A 1 170 ? -14.036 -7.198 11.656 1.00 92.56 170 GLU A C 1
ATOM 1315 O O . GLU A 1 170 ? -13.912 -6.383 12.567 1.00 92.56 170 GLU A O 1
ATOM 1320 N N . ASN A 1 171 ? -13.846 -8.508 11.846 1.00 91.50 171 ASN A N 1
ATOM 1321 C CA . ASN A 1 171 ? -13.431 -9.046 13.145 1.00 91.50 171 ASN A CA 1
ATOM 1322 C C . ASN A 1 171 ? -12.014 -8.590 13.508 1.00 91.50 171 ASN A C 1
ATOM 1324 O O . ASN A 1 171 ? -11.777 -8.223 14.654 1.00 91.50 171 ASN A O 1
ATOM 1328 N N . ASP A 1 172 ? -11.113 -8.528 12.526 1.00 91.94 172 ASP A N 1
ATOM 1329 C CA . ASP A 1 172 ? -9.752 -8.033 12.736 1.00 91.94 172 ASP A CA 1
ATOM 1330 C C . ASP A 1 172 ? -9.764 -6.554 13.145 1.00 91.94 172 ASP A C 1
ATOM 1332 O O . ASP A 1 172 ? -9.042 -6.161 14.058 1.00 91.94 172 ASP A O 1
ATOM 1336 N N . ALA A 1 173 ? -10.633 -5.740 12.533 1.00 91.75 173 ALA A N 1
ATOM 1337 C CA . ALA A 1 173 ? -10.819 -4.340 12.912 1.00 91.75 173 ALA A CA 1
ATOM 1338 C C . ALA A 1 173 ? -11.349 -4.186 14.348 1.00 91.75 173 ALA A C 1
ATOM 1340 O O . ALA A 1 173 ? -10.880 -3.316 15.084 1.00 91.75 173 ALA A O 1
ATOM 1341 N N . VAL A 1 174 ? -12.300 -5.032 14.765 1.00 92.31 174 VAL A N 1
ATOM 1342 C CA . VAL A 1 174 ? -12.810 -5.054 16.148 1.00 92.31 174 VAL A CA 1
ATOM 1343 C C . VAL A 1 174 ? -11.691 -5.426 17.120 1.00 92.31 174 VAL A C 1
ATOM 1345 O O . VAL A 1 174 ? -11.463 -4.704 18.089 1.00 92.31 174 VAL A O 1
ATOM 1348 N N . ASP A 1 175 ? -10.965 -6.510 16.852 1.00 91.19 175 ASP A N 1
ATOM 1349 C CA . ASP A 1 175 ? -9.882 -6.984 17.716 1.00 91.19 175 ASP A CA 1
ATOM 1350 C C . ASP A 1 175 ? -8.757 -5.953 17.836 1.00 91.19 175 ASP A C 1
ATOM 1352 O O . ASP A 1 175 ? -8.196 -5.756 18.916 1.00 91.19 175 ASP A O 1
ATOM 1356 N N . LEU A 1 176 ? -8.427 -5.269 16.740 1.00 92.62 176 LEU A N 1
ATOM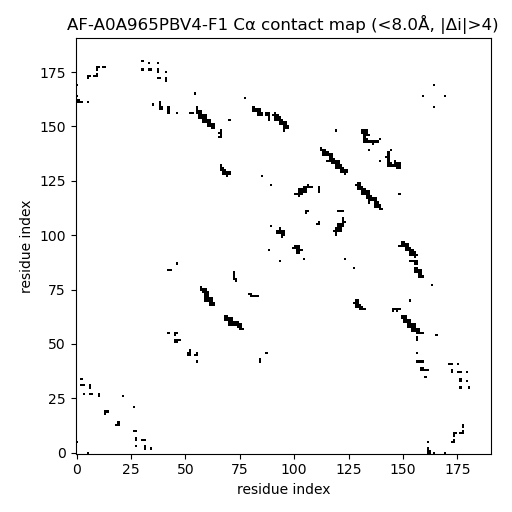 1357 C CA . LEU A 1 176 ? -7.383 -4.251 16.719 1.00 92.62 176 LEU A CA 1
ATOM 1358 C C . LEU A 1 176 ? -7.815 -2.986 17.473 1.00 92.62 176 LEU A C 1
ATOM 1360 O O . LEU A 1 176 ? -7.035 -2.465 18.270 1.00 92.62 176 LEU A O 1
ATOM 1364 N N . LEU A 1 177 ? -9.074 -2.557 17.333 1.00 91.38 177 LEU A N 1
ATOM 1365 C CA . LEU A 1 177 ? -9.643 -1.465 18.130 1.00 91.38 177 LEU A CA 1
ATOM 1366 C C . LEU A 1 177 ? -9.626 -1.786 19.633 1.00 91.38 177 LEU A C 1
ATOM 1368 O O . LEU A 1 177 ? -9.224 -0.948 20.439 1.00 91.38 177 LEU A O 1
ATOM 1372 N N . VAL A 1 178 ? -9.989 -3.014 20.013 1.00 88.94 178 VAL A N 1
ATOM 1373 C CA . VAL A 1 178 ? -9.926 -3.482 21.407 1.00 88.94 178 VAL A CA 1
ATOM 1374 C C . VAL A 1 178 ? -8.487 -3.471 21.926 1.00 88.94 178 VAL A C 1
ATOM 1376 O O . VAL A 1 178 ? -8.234 -2.957 23.015 1.00 88.94 178 VAL A O 1
ATOM 1379 N N . LYS A 1 179 ? -7.526 -3.994 21.152 1.00 88.94 179 LYS A N 1
ATOM 1380 C CA . LYS A 1 179 ? -6.102 -3.986 21.525 1.00 88.94 179 LYS A CA 1
ATOM 1381 C C . LYS A 1 179 ? -5.590 -2.567 21.757 1.00 88.94 179 LYS A C 1
ATOM 1383 O O . LYS A 1 179 ? -4.994 -2.313 22.799 1.00 88.94 179 LYS A O 1
ATOM 1388 N N . MET A 1 180 ? -5.861 -1.644 20.832 1.00 88.69 180 MET A N 1
ATOM 1389 C CA . MET A 1 180 ? -5.426 -0.248 20.953 1.00 88.69 180 MET A CA 1
ATOM 1390 C C . MET A 1 180 ? -6.030 0.440 22.182 1.00 88.69 180 MET A C 1
ATOM 1392 O O . MET A 1 180 ? -5.312 1.122 22.914 1.00 88.69 180 MET A O 1
ATOM 1396 N N . ALA A 1 181 ? -7.313 0.200 22.464 1.00 86.06 181 ALA A N 1
ATOM 1397 C CA . ALA A 1 181 ? -7.973 0.722 23.656 1.00 86.06 181 ALA A CA 1
ATOM 1398 C C . ALA A 1 181 ? -7.329 0.200 24.953 1.00 86.06 181 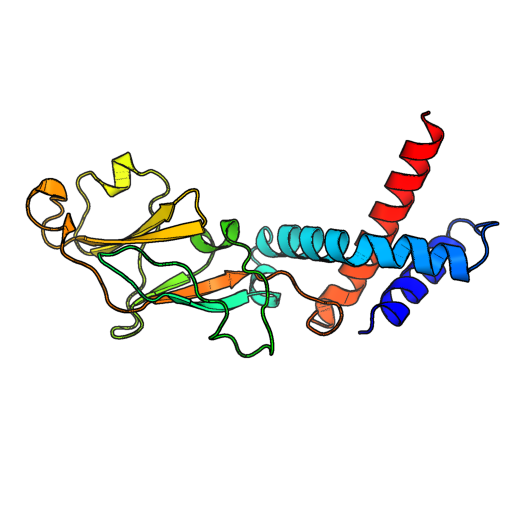ALA A C 1
ATOM 1400 O O . ALA A 1 181 ? -7.037 0.976 25.861 1.00 86.06 181 ALA A O 1
ATOM 1401 N N . VAL A 1 182 ? -7.041 -1.105 25.032 1.00 84.19 182 VAL A N 1
ATOM 1402 C CA . VAL A 1 182 ? -6.378 -1.707 26.202 1.00 84.19 182 VAL A CA 1
ATOM 1403 C C . VAL A 1 182 ? -4.962 -1.160 26.384 1.00 84.19 182 VAL A C 1
ATOM 1405 O O . VAL A 1 182 ? -4.578 -0.845 27.511 1.00 84.19 182 VAL A O 1
ATOM 1408 N N . THR A 1 183 ? -4.189 -1.017 25.304 1.00 83.38 183 THR A N 1
ATOM 1409 C CA . THR A 1 183 ? -2.835 -0.448 25.365 1.00 83.38 183 THR A CA 1
ATOM 1410 C C . THR A 1 183 ? -2.851 0.985 25.887 1.00 83.38 183 THR A C 1
ATOM 1412 O O . THR A 1 183 ? -2.028 1.321 26.736 1.00 83.38 183 THR A O 1
ATOM 1415 N N . LYS A 1 184 ? -3.810 1.811 25.452 1.00 79.06 184 LYS A N 1
ATOM 1416 C CA . LYS A 1 184 ? -3.959 3.178 25.963 1.00 79.06 184 LYS A CA 1
ATOM 1417 C C . LYS A 1 184 ? -4.263 3.195 27.464 1.00 79.06 184 LYS A C 1
ATOM 1419 O O . LYS A 1 184 ? -3.556 3.850 28.217 1.00 79.06 184 LYS A O 1
ATOM 1424 N N . VAL A 1 185 ? -5.221 2.387 27.921 1.00 73.12 185 VAL A N 1
ATOM 1425 C CA . VAL A 1 185 ? -5.557 2.280 29.354 1.00 73.12 185 VAL A CA 1
ATOM 1426 C C . VAL A 1 185 ? -4.367 1.802 30.198 1.00 73.12 185 VAL A C 1
ATOM 1428 O O . VAL A 1 185 ? -4.244 2.171 31.364 1.00 73.12 185 VAL A O 1
ATOM 1431 N N . GLN A 1 186 ? -3.497 0.949 29.651 1.00 68.81 186 GLN A N 1
ATOM 1432 C CA . GLN A 1 186 ? -2.271 0.529 30.336 1.00 68.81 186 GLN A CA 1
ATOM 1433 C C . GLN A 1 186 ? -1.223 1.645 30.392 1.00 68.81 186 GLN A C 1
ATOM 1435 O O . GLN A 1 186 ? -0.567 1.781 31.422 1.00 68.81 186 GLN A O 1
ATOM 1440 N N . ALA A 1 187 ? -1.084 2.436 29.325 1.00 67.62 187 ALA A N 1
ATOM 1441 C CA . ALA A 1 187 ? -0.197 3.595 29.297 1.00 67.62 187 ALA A CA 1
ATOM 1442 C C . ALA A 1 187 ? -0.626 4.650 30.330 1.00 67.62 187 ALA A C 1
ATOM 1444 O O . ALA A 1 187 ? 0.199 5.077 31.130 1.00 67.62 187 ALA A O 1
ATOM 1445 N N . ASP A 1 188 ? -1.923 4.955 30.408 1.00 61.50 188 ASP A N 1
ATOM 1446 C CA . ASP A 1 188 ? -2.481 5.940 31.347 1.00 61.50 188 ASP A CA 1
ATOM 1447 C C . ASP A 1 188 ? -2.345 5.526 32.830 1.00 61.50 188 ASP A C 1
ATOM 1449 O O . ASP A 1 188 ? -2.483 6.353 33.726 1.00 61.50 188 ASP A O 1
ATOM 1453 N N . LYS A 1 189 ? -2.092 4.240 33.121 1.00 59.56 189 LYS A N 1
ATOM 1454 C CA . LYS A 1 189 ? -1.841 3.728 34.486 1.00 59.56 189 LYS A CA 1
ATOM 1455 C C . LYS A 1 189 ? -0.366 3.735 34.888 1.00 59.56 189 LYS A C 1
ATOM 1457 O O . LYS A 1 189 ? -0.067 3.442 36.046 1.00 59.56 189 LYS A O 1
ATOM 1462 N N . ALA A 1 190 ? 0.539 3.935 33.933 1.00 54.53 190 ALA A N 1
ATOM 1463 C CA . ALA A 1 190 ? 1.980 3.932 34.165 1.00 54.53 190 ALA A CA 1
ATOM 1464 C C . ALA A 1 190 ? 2.538 5.332 34.491 1.00 54.53 190 ALA A C 1
ATOM 1466 O O . ALA A 1 190 ? 3.699 5.425 34.895 1.00 54.53 190 ALA A O 1
ATOM 1467 N N . GLU A 1 191 ? 1.723 6.380 34.334 1.00 42.66 191 GLU A N 1
ATOM 1468 C CA . GLU A 1 191 ? 1.965 7.754 34.809 1.00 42.66 191 GLU A CA 1
ATOM 1469 C C . GLU A 1 191 ? 1.410 7.974 36.226 1.00 42.66 191 GLU A C 1
ATOM 1471 O O . GLU A 1 191 ? 2.067 8.716 36.996 1.00 42.66 191 GLU A O 1
#

Sequence (191 aa):
MTDLELTRRAIMVLASGTPSPVPVLDQEAELSSMIPSVMQTLADEVAKDHNRAPLLMQEYSVDLVSGVGEPLTDTGSITSLADILYWSIPYGVVRDSLTNLKLVYIPNREQFEGYLTPGLWYYTLANQRIYTRSATSGDYFNSDKYDVQGPLTVTANFVPTTATLPSTLENDAVDLLVKMAVTKVQADKAE

Radius of gyration: 21.36 Å; Cα contacts (8 Å, |Δi|>4): 318; chains: 1; bounding box: 45×28×60 Å

Solvent-accessible surface area (backbone atoms only — not comparable to full-atom values): 10486 Å² total; per-residue (Å²): 90,48,66,69,58,46,34,52,54,26,49,54,56,47,44,73,78,53,72,69,91,66,58,68,69,61,52,42,54,56,47,52,72,43,46,69,62,38,29,48,50,50,33,56,55,32,59,70,33,82,88,46,24,69,78,43,48,42,46,22,38,22,61,56,59,95,29,37,23,48,72,38,63,83,50,41,100,59,90,63,87,45,55,65,39,67,86,37,43,83,79,45,47,41,25,31,64,86,78,67,47,67,42,44,80,38,98,44,67,69,65,65,58,36,76,44,73,65,45,44,36,34,34,77,46,97,83,66,28,40,39,41,31,31,26,76,84,13,45,30,91,86,59,18,68,78,33,51,67,64,45,30,37,35,32,25,30,34,39,50,48,53,75,68,48,52,79,90,48,48,63,58,53,31,54,47,45,41,49,53,53,53,52,49,59,54,55,71,69,74,113

Nearest PDB structures (foldseek):
  8jov-assembly1_I  TM=5.316E-01  e=3.031E-03  Ralstonia phage GP4
  2q6i-assembly1_A  TM=4.828E-01  e=1.567E-01  Salinispora tropica CNB-440
  7rzw-assembly1_B  TM=1.719E-01  e=7.894E-01  Arabidopsis thaliana
  6hzq-assembly1_A  TM=2.049E-01  e=8.101E+00  Escherichia coli